Protein AF-A0A2P5Y511-F1 (afdb_monomer)

Foldseek 3Di:
DDDPVVVVVVVVVVVVVVVVVVVVVPPPDDLCPLDDPDPLPCPLVLLLVVQADPVRHGVDPVSVVLNVQLVVQVVVVVVVCVVPVVDDPSVSNVVSCCVRVNDRDRPDDSGPPVRDPPPCPPDDDPPPDDPPVVVVVVVVVVVVVVVVVVVVVVVVVVVVVVVVVVVVVD

Sequence (170 aa):
MPDSNKNQALDNIKDCERVGTSSRQKQKFTHTAGSRSFASVAEAELFEITHRKIDESPMASEAGEIMEKLKEKKAEYEAIASTDSSINIENIDNRIITEVLGPERYGRVQFQGSGVTPTQYFGSGSQQYMPFWSQAQAKVQRLRDQIAQMQLNTVEQFAEVQRKYEELQQ

Mean predicted aligned error: 19.06 Å

Structure (mmCIF, N/CA/C/O backbone):
data_AF-A0A2P5Y511-F1
#
_entry.id   AF-A0A2P5Y511-F1
#
loop_
_atom_site.group_PDB
_atom_site.id
_atom_site.type_symbol
_atom_site.label_atom_id
_atom_site.label_alt_id
_atom_site.label_comp_id
_atom_site.label_asym_id
_atom_site.label_entity_id
_atom_site.label_seq_id
_atom_site.pdbx_PDB_ins_code
_atom_site.Cartn_x
_atom_site.Cartn_y
_atom_site.Cartn_z
_atom_site.occupancy
_atom_site.B_iso_or_equiv
_atom_site.auth_seq_id
_atom_site.auth_comp_id
_atom_site.auth_asym_id
_atom_site.auth_atom_id
_atom_site.pdbx_PDB_model_num
ATOM 1 N N . MET A 1 1 ? 47.859 37.029 -29.423 1.00 49.16 1 MET A N 1
ATOM 2 C CA . MET A 1 1 ? 48.030 36.124 -28.268 1.00 49.16 1 MET A CA 1
ATOM 3 C C . MET A 1 1 ? 46.753 35.304 -28.141 1.00 49.16 1 MET A C 1
ATOM 5 O O . MET A 1 1 ? 45.721 35.928 -27.937 1.00 49.16 1 MET A O 1
ATOM 9 N N . PRO A 1 2 ? 46.753 33.981 -28.381 1.00 52.56 2 PRO A N 1
ATOM 10 C CA . PRO A 1 2 ? 45.547 33.168 -28.228 1.00 52.56 2 PRO A CA 1
ATOM 11 C C . PRO A 1 2 ? 45.248 32.910 -26.741 1.00 52.56 2 PRO A C 1
ATOM 13 O O . PRO A 1 2 ? 46.158 32.659 -25.953 1.00 52.56 2 PRO A O 1
ATOM 16 N N . ASP A 1 3 ? 43.971 33.007 -26.366 1.00 53.03 3 ASP A N 1
ATOM 17 C CA . ASP A 1 3 ? 43.468 32.915 -24.989 1.00 53.03 3 ASP A CA 1
ATOM 18 C C . ASP A 1 3 ? 43.745 31.539 -24.354 1.00 53.03 3 ASP A C 1
ATOM 20 O O . ASP A 1 3 ? 42.976 30.592 -24.528 1.00 53.03 3 ASP A O 1
ATOM 24 N N . SER A 1 4 ? 44.813 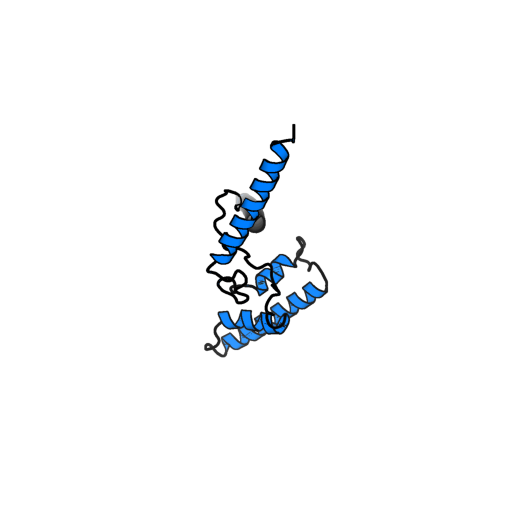31.440 -23.560 1.00 60.19 4 SER A N 1
ATOM 25 C CA . SER A 1 4 ? 45.213 30.224 -22.825 1.00 60.19 4 SER A CA 1
ATOM 26 C C . SER A 1 4 ? 44.091 29.624 -21.943 1.00 60.19 4 SER A C 1
ATOM 28 O O . SER A 1 4 ? 44.016 28.4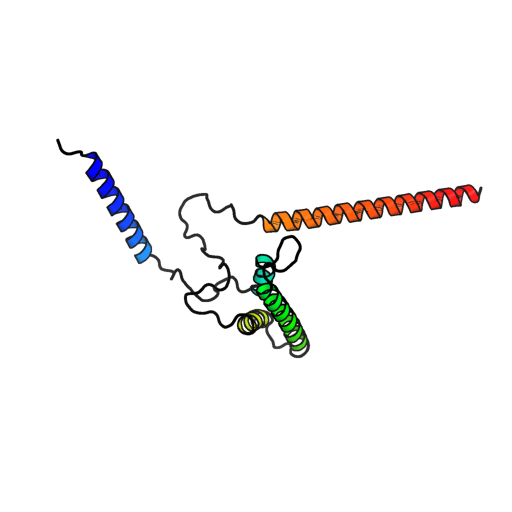13 -21.751 1.00 60.19 4 SER A O 1
ATOM 30 N N . ASN A 1 5 ? 43.145 30.452 -21.480 1.00 57.59 5 ASN A N 1
ATOM 31 C CA . ASN A 1 5 ? 42.017 30.047 -20.628 1.00 57.59 5 ASN A CA 1
ATOM 32 C C . ASN A 1 5 ? 41.013 29.107 -21.340 1.00 57.59 5 ASN A C 1
ATOM 34 O O . ASN A 1 5 ? 40.470 28.183 -20.736 1.00 57.59 5 ASN A O 1
ATOM 38 N N . LYS A 1 6 ? 40.802 29.277 -22.655 1.00 56.34 6 LYS A N 1
ATOM 39 C CA . LYS A 1 6 ? 39.849 28.443 -23.416 1.00 56.34 6 LYS A CA 1
ATOM 40 C C . LYS A 1 6 ? 40.317 26.991 -23.539 1.00 56.34 6 LYS A C 1
ATOM 42 O O . LYS A 1 6 ? 39.494 26.081 -23.521 1.00 56.34 6 LYS A O 1
ATOM 47 N N . ASN A 1 7 ? 41.628 26.772 -23.610 1.00 55.44 7 ASN A N 1
ATOM 48 C CA . ASN A 1 7 ? 42.203 25.433 -23.730 1.00 55.44 7 ASN A CA 1
ATOM 49 C C . ASN A 1 7 ? 42.142 24.674 -22.395 1.00 55.44 7 ASN A C 1
ATOM 51 O O . ASN A 1 7 ? 41.807 23.496 -22.385 1.00 55.44 7 ASN A O 1
ATOM 55 N N . GLN A 1 8 ? 42.330 25.367 -21.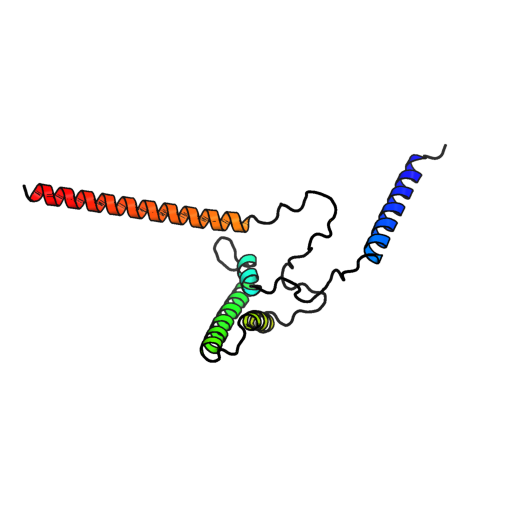267 1.00 56.56 8 GLN A N 1
ATOM 56 C CA . GLN A 1 8 ? 42.233 24.766 -19.933 1.00 56.56 8 GLN A CA 1
ATOM 57 C C . GLN A 1 8 ? 40.808 24.285 -19.607 1.00 56.56 8 GLN A C 1
ATOM 59 O O . GLN A 1 8 ? 40.626 23.199 -19.060 1.00 56.56 8 GLN A O 1
ATOM 64 N N . ALA A 1 9 ? 39.780 25.055 -19.982 1.00 54.94 9 ALA A N 1
ATOM 65 C CA . ALA A 1 9 ? 38.385 24.644 -19.812 1.00 54.94 9 ALA A CA 1
ATOM 66 C C . ALA A 1 9 ? 38.027 23.415 -20.670 1.00 54.94 9 ALA A C 1
ATOM 68 O O . ALA A 1 9 ? 37.356 22.502 -20.190 1.00 54.94 9 ALA A O 1
ATOM 69 N N . LEU A 1 10 ? 38.505 23.366 -21.918 1.00 56.72 10 LEU A N 1
ATOM 70 C CA . LEU A 1 10 ? 38.285 22.230 -22.817 1.00 56.72 10 LEU A CA 1
ATOM 71 C C . LEU A 1 10 ? 39.006 20.961 -22.346 1.00 56.72 10 LEU A C 1
ATOM 73 O O . LEU A 1 10 ? 38.452 19.870 -22.471 1.00 56.72 10 LEU A O 1
ATOM 77 N N . ASP A 1 11 ? 40.204 21.090 -21.781 1.00 56.62 11 ASP A N 1
ATOM 78 C CA . ASP A 1 11 ? 40.959 19.949 -21.260 1.00 56.62 11 ASP A CA 1
ATOM 79 C C . ASP A 1 11 ? 40.334 19.386 -19.970 1.00 56.62 11 ASP A C 1
ATOM 81 O O . ASP A 1 11 ? 40.221 18.168 -19.827 1.00 56.62 11 ASP A O 1
ATOM 85 N N . ASN A 1 12 ? 39.783 20.242 -19.100 1.00 58.53 12 ASN A N 1
ATOM 86 C CA . ASN A 1 12 ? 39.025 19.812 -17.915 1.00 58.53 12 ASN A CA 1
ATOM 87 C C . ASN A 1 12 ? 37.725 19.059 -18.272 1.00 58.53 12 ASN A C 1
ATOM 89 O O . ASN A 1 12 ? 37.349 18.104 -17.590 1.00 58.53 12 ASN A O 1
ATOM 93 N N . ILE A 1 13 ? 37.031 19.468 -19.344 1.00 59.53 13 ILE A N 1
ATOM 94 C CA . ILE A 1 13 ? 35.809 18.795 -19.826 1.00 59.53 13 ILE A CA 1
ATOM 95 C C . ILE A 1 13 ? 36.141 17.392 -20.348 1.00 59.53 13 ILE A C 1
ATOM 97 O O . ILE A 1 13 ? 35.474 16.423 -19.976 1.00 59.53 13 ILE A O 1
ATOM 101 N N . LYS A 1 14 ? 37.204 17.272 -21.154 1.00 60.09 14 LYS A N 1
ATOM 102 C CA . LYS A 1 14 ? 37.683 15.982 -21.677 1.00 60.09 14 LYS A CA 1
ATOM 103 C C . LYS A 1 14 ? 38.104 15.033 -20.555 1.00 60.09 14 LYS A C 1
ATOM 105 O O . LYS A 1 14 ? 37.834 13.834 -20.629 1.00 60.09 14 LYS A O 1
ATOM 110 N N . ASP A 1 15 ? 38.722 15.559 -19.499 1.00 67.31 15 ASP A N 1
ATOM 111 C CA . ASP A 1 15 ? 39.104 14.763 -18.332 1.00 67.31 15 ASP A CA 1
ATOM 112 C C . ASP A 1 15 ? 37.897 14.240 -17.555 1.00 67.31 15 ASP A C 1
ATOM 114 O O . ASP A 1 15 ? 37.884 13.074 -17.157 1.00 67.31 15 ASP A O 1
ATOM 118 N N . CYS A 1 16 ? 36.846 15.045 -17.407 1.00 62.47 16 CYS A N 1
ATOM 119 C CA . CYS A 1 16 ? 35.627 14.629 -16.718 1.00 62.47 16 CYS A CA 1
ATOM 120 C C . CYS A 1 16 ? 34.877 13.524 -17.489 1.00 62.47 16 CYS A C 1
ATOM 122 O O . CYS A 1 16 ? 34.438 12.530 -16.906 1.00 62.47 16 CYS A O 1
ATOM 124 N N . GLU A 1 17 ? 34.804 13.635 -18.817 1.00 67.44 17 GLU A N 1
ATOM 125 C CA . GLU A 1 17 ? 34.209 12.616 -19.691 1.00 67.44 17 GLU A CA 1
ATOM 126 C C . GLU A 1 17 ? 34.997 11.294 -19.654 1.00 67.44 17 GLU A C 1
ATOM 128 O O . GLU A 1 17 ? 34.421 10.203 -19.533 1.00 67.44 17 GLU A O 1
ATOM 133 N N . ARG A 1 18 ? 36.332 11.384 -19.654 1.00 72.56 18 ARG A N 1
ATOM 134 C CA . ARG A 1 18 ? 37.241 10.239 -19.499 1.00 72.56 18 ARG A CA 1
ATOM 135 C C . ARG A 1 18 ? 37.102 9.564 -18.132 1.00 72.56 18 ARG A C 1
ATOM 137 O O . ARG A 1 18 ? 37.083 8.336 -18.041 1.00 72.56 18 ARG A O 1
ATOM 144 N N . VAL A 1 19 ? 36.979 10.342 -17.058 1.00 69.56 19 VAL A N 1
ATOM 145 C CA . VAL A 1 19 ? 36.761 9.817 -15.700 1.00 69.56 19 VAL A CA 1
ATOM 146 C C . VAL A 1 19 ? 35.389 9.146 -15.589 1.00 69.56 19 VAL A C 1
ATOM 148 O O . VAL A 1 19 ? 35.286 8.062 -15.007 1.00 69.56 19 VAL A O 1
ATOM 151 N N . GLY A 1 20 ? 34.350 9.727 -16.196 1.00 72.56 20 GLY A N 1
ATOM 152 C CA . GLY A 1 20 ? 33.000 9.163 -16.216 1.00 72.56 20 GLY A CA 1
ATOM 153 C C . GLY A 1 20 ? 32.908 7.842 -16.987 1.00 72.56 20 GLY A C 1
ATOM 154 O O . GLY A 1 20 ? 32.270 6.894 -16.527 1.00 72.56 20 GLY A O 1
ATOM 155 N N . THR A 1 21 ? 33.576 7.743 -18.137 1.00 72.88 21 THR A N 1
ATOM 156 C CA . THR A 1 21 ? 33.630 6.515 -18.953 1.00 72.88 21 THR A CA 1
ATOM 157 C C . THR A 1 21 ? 34.455 5.412 -18.289 1.00 72.88 21 THR A C 1
ATOM 159 O O . THR A 1 21 ? 33.974 4.286 -18.180 1.00 72.88 21 TH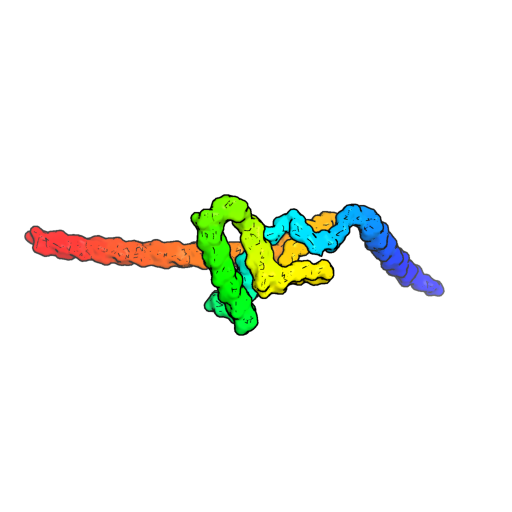R A O 1
ATOM 162 N N . SER A 1 22 ? 35.636 5.738 -17.752 1.00 71.75 22 SER A N 1
ATOM 163 C CA . SER A 1 22 ? 36.468 4.824 -16.948 1.00 71.75 22 SER A CA 1
ATOM 164 C C . SER A 1 22 ? 35.724 4.289 -15.719 1.00 71.75 22 SER A C 1
ATOM 166 O O . SER A 1 22 ? 35.759 3.089 -15.444 1.00 71.75 22 SER A O 1
ATOM 168 N N . SER A 1 23 ? 34.997 5.154 -15.003 1.00 67.75 23 SER A N 1
ATOM 169 C CA . SER A 1 23 ? 34.202 4.747 -13.838 1.00 67.75 23 SER A CA 1
ATOM 170 C C . SER A 1 23 ? 33.044 3.827 -14.226 1.00 67.75 23 SER A C 1
ATOM 172 O O . SER A 1 23 ? 32.831 2.821 -13.554 1.00 67.75 23 SER A O 1
ATOM 174 N N . ARG A 1 24 ? 32.346 4.105 -15.340 1.00 66.12 24 ARG A N 1
ATOM 175 C CA . ARG A 1 24 ? 31.307 3.212 -15.886 1.00 66.12 24 ARG A CA 1
ATOM 176 C C . ARG A 1 24 ? 31.871 1.864 -16.338 1.00 66.12 24 ARG A C 1
ATOM 178 O O . ARG A 1 24 ? 31.278 0.840 -16.035 1.00 66.12 24 ARG A O 1
ATOM 185 N N . GLN A 1 25 ? 33.024 1.840 -17.008 1.00 68.06 25 GLN A N 1
ATOM 186 C CA . GLN A 1 25 ? 33.686 0.592 -17.421 1.00 68.06 25 GLN A CA 1
ATOM 187 C C . GLN A 1 25 ? 34.146 -0.261 -16.235 1.00 68.06 25 GLN A C 1
ATOM 189 O O . GLN A 1 25 ? 34.123 -1.486 -16.310 1.00 68.06 25 GLN A O 1
ATOM 194 N N . LYS A 1 26 ? 34.575 0.373 -15.140 1.00 67.94 26 LYS A N 1
ATOM 195 C CA . LYS A 1 26 ? 35.004 -0.311 -13.909 1.00 67.94 26 LYS A CA 1
ATOM 196 C C . LYS A 1 26 ? 33.842 -0.643 -12.972 1.00 67.94 26 LYS A C 1
ATOM 198 O O . LYS A 1 26 ? 34.064 -1.252 -11.923 1.00 67.94 26 LYS A O 1
ATOM 203 N N . GLN A 1 27 ? 32.618 -0.259 -13.330 1.00 59.69 27 GLN A N 1
ATOM 204 C CA . GLN A 1 27 ? 31.423 -0.576 -12.568 1.00 59.69 27 GLN A CA 1
ATOM 205 C C . GLN A 1 27 ? 31.134 -2.081 -12.683 1.00 59.69 27 GLN A C 1
ATOM 207 O O . GLN A 1 27 ? 30.712 -2.572 -13.723 1.00 59.69 27 GLN A O 1
ATOM 212 N N . LYS A 1 28 ? 31.383 -2.828 -11.600 1.00 59.59 28 LYS A N 1
ATOM 213 C CA . LYS A 1 28 ? 31.198 -4.293 -11.543 1.00 59.59 28 LYS A CA 1
ATOM 214 C C . LYS A 1 28 ? 29.757 -4.732 -11.265 1.00 59.59 28 LYS A C 1
ATOM 216 O O . LYS A 1 28 ? 29.447 -5.910 -11.391 1.00 59.59 28 LYS A O 1
ATOM 221 N N . PHE A 1 29 ? 28.900 -3.794 -10.868 1.00 48.94 29 PHE A N 1
ATOM 222 C CA . PHE A 1 29 ? 27.483 -4.031 -10.619 1.00 48.94 29 PHE A CA 1
ATOM 223 C C . PHE A 1 29 ? 26.659 -3.407 -11.738 1.00 48.94 29 PHE A C 1
ATOM 225 O O . PHE A 1 29 ? 26.723 -2.199 -11.969 1.00 48.94 29 PHE A O 1
ATOM 232 N N . THR A 1 30 ? 25.863 -4.225 -12.417 1.00 44.94 30 THR A N 1
ATOM 233 C CA . THR A 1 30 ? 24.854 -3.770 -13.372 1.00 44.94 30 THR A CA 1
ATOM 234 C C . THR A 1 30 ? 23.892 -2.831 -12.635 1.00 44.94 30 THR A C 1
ATOM 236 O O . THR A 1 30 ? 23.124 -3.279 -11.789 1.00 44.94 30 THR A O 1
ATOM 239 N N . HIS A 1 31 ? 23.913 -1.522 -12.919 1.00 50.16 31 HIS A N 1
ATOM 240 C CA . HIS A 1 31 ? 23.052 -0.517 -12.258 1.00 50.16 31 HIS A CA 1
ATOM 241 C C . HIS A 1 31 ? 21.577 -0.581 -12.686 1.00 50.16 31 HIS A C 1
ATOM 243 O O . HIS A 1 31 ? 20.796 0.344 -12.477 1.00 50.16 31 HIS A O 1
ATOM 249 N N . THR A 1 32 ? 21.175 -1.700 -13.269 1.00 46.09 32 THR A N 1
ATOM 250 C CA . THR A 1 32 ? 19.781 -2.090 -13.410 1.00 46.09 32 THR A CA 1
ATOM 251 C C . THR A 1 32 ? 19.731 -3.593 -13.198 1.00 46.09 32 THR A C 1
ATOM 253 O O . THR A 1 32 ? 19.486 -4.368 -14.116 1.00 46.09 32 THR A O 1
ATOM 256 N N . ALA A 1 33 ? 20.028 -4.027 -11.974 1.00 41.03 33 ALA A N 1
ATOM 257 C CA . ALA A 1 33 ? 19.478 -5.284 -11.496 1.00 41.03 33 ALA A CA 1
ATOM 258 C C . ALA A 1 33 ? 17.961 -5.064 -11.387 1.00 41.03 33 ALA A C 1
ATOM 260 O O . ALA A 1 33 ? 17.454 -4.651 -10.350 1.00 41.03 33 ALA A O 1
ATOM 261 N N . GLY A 1 34 ? 17.257 -5.230 -12.510 1.00 48.25 34 GLY A N 1
ATOM 262 C CA . GLY A 1 34 ? 15.801 -5.119 -12.640 1.00 48.25 34 GLY A CA 1
ATOM 263 C C . GLY A 1 34 ? 15.071 -6.298 -12.006 1.00 48.25 34 GLY A C 1
ATOM 264 O O . GLY A 1 34 ? 14.162 -6.860 -12.600 1.00 48.25 34 GLY A O 1
ATOM 265 N N . SER A 1 35 ? 15.538 -6.722 -10.841 1.00 50.34 35 SER A N 1
ATOM 266 C CA . SER A 1 35 ? 14.960 -7.813 -10.081 1.00 50.34 35 SER A CA 1
ATOM 267 C C . SER A 1 35 ? 15.414 -7.656 -8.637 1.00 50.34 35 SER A C 1
ATOM 269 O O . SER A 1 35 ? 16.554 -7.974 -8.293 1.00 50.34 35 SER A O 1
ATOM 271 N N . ARG A 1 36 ? 14.505 -7.081 -7.841 1.00 52.16 36 ARG A N 1
ATOM 272 C CA . ARG A 1 36 ? 14.311 -7.272 -6.395 1.00 52.16 36 ARG A CA 1
ATOM 273 C C . ARG A 1 36 ? 15.536 -7.788 -5.629 1.00 52.16 36 ARG A C 1
ATOM 275 O O . ARG A 1 36 ? 15.536 -8.933 -5.195 1.00 52.16 36 ARG A O 1
ATOM 282 N N . SER A 1 37 ? 16.577 -6.977 -5.431 1.00 47.59 37 SER A N 1
ATOM 283 C CA . SER A 1 37 ? 17.675 -7.426 -4.564 1.00 47.59 37 SER A CA 1
ATOM 284 C C . SER A 1 37 ? 17.415 -7.187 -3.076 1.00 47.59 37 SER A C 1
ATOM 286 O O . SER A 1 37 ? 17.884 -8.005 -2.302 1.00 47.59 37 SER A O 1
ATOM 288 N N . PHE A 1 38 ? 16.640 -6.177 -2.636 1.00 41.88 38 PHE A N 1
ATOM 289 C CA . PHE A 1 38 ? 16.466 -5.922 -1.185 1.00 41.88 38 PHE A CA 1
ATOM 290 C C . PHE A 1 38 ? 15.167 -5.199 -0.741 1.00 41.88 38 PHE A C 1
ATOM 292 O O . PHE A 1 38 ? 15.123 -4.693 0.376 1.00 41.88 38 PHE A O 1
ATOM 299 N N . ALA A 1 39 ? 14.108 -5.111 -1.559 1.00 45.62 39 ALA A N 1
ATOM 300 C CA . ALA A 1 39 ? 12.949 -4.247 -1.249 1.00 45.62 39 ALA A CA 1
ATOM 301 C C . ALA A 1 39 ? 11.560 -4.874 -1.499 1.00 45.62 39 ALA A C 1
ATOM 303 O O . ALA A 1 39 ? 10.615 -4.155 -1.796 1.00 45.62 39 ALA A O 1
ATOM 304 N N . SER A 1 40 ? 11.417 -6.201 -1.412 1.00 51.69 40 SER A N 1
ATOM 305 C CA . SER A 1 40 ? 10.123 -6.877 -1.642 1.00 51.69 40 SER A CA 1
ATOM 306 C C . SER A 1 40 ? 9.202 -6.914 -0.420 1.00 51.69 40 SER A C 1
ATOM 308 O O . SER A 1 40 ? 8.094 -7.431 -0.509 1.00 51.69 40 SER A O 1
ATOM 310 N N . VAL A 1 41 ? 9.648 -6.413 0.733 1.00 51.38 41 VAL A N 1
ATOM 311 C CA . VAL A 1 41 ? 8.824 -6.400 1.942 1.00 51.38 41 VAL A CA 1
ATOM 312 C C . VAL A 1 41 ? 7.939 -5.158 1.866 1.00 51.38 41 VAL A C 1
ATOM 314 O O . VAL A 1 41 ? 8.433 -4.047 2.041 1.00 51.38 41 VAL A O 1
ATOM 317 N N . ALA A 1 42 ? 6.652 -5.360 1.575 1.00 61.91 42 ALA A N 1
ATOM 318 C CA . ALA A 1 42 ? 5.593 -4.346 1.606 1.00 61.91 42 ALA A CA 1
ATOM 319 C C . ALA A 1 42 ? 5.459 -3.401 0.388 1.00 61.91 42 ALA A C 1
ATOM 321 O O . ALA A 1 42 ? 5.082 -2.236 0.519 1.00 61.91 42 ALA A O 1
ATOM 322 N N . GLU A 1 43 ? 5.679 -3.908 -0.827 1.00 67.38 43 GLU A N 1
ATOM 323 C CA . GLU A 1 43 ? 5.457 -3.159 -2.079 1.00 67.38 43 GLU A CA 1
ATOM 324 C C . GLU A 1 43 ? 3.986 -2.688 -2.235 1.00 67.38 43 GLU A C 1
ATOM 326 O O . GLU A 1 43 ? 3.724 -1.554 -2.642 1.00 67.38 43 GLU A O 1
ATOM 331 N N . ALA A 1 44 ? 3.020 -3.498 -1.783 1.00 73.94 44 ALA A N 1
ATOM 332 C CA . ALA A 1 44 ? 1.603 -3.119 -1.715 1.00 73.94 44 ALA A CA 1
ATOM 333 C C . ALA A 1 44 ? 1.327 -1.984 -0.716 1.00 73.94 44 ALA A C 1
ATOM 335 O O . ALA A 1 44 ? 0.563 -1.066 -1.011 1.00 73.94 44 ALA A O 1
ATOM 336 N N . GLU A 1 45 ? 1.975 -2.000 0.449 1.00 77.56 45 GLU A N 1
ATOM 337 C CA . GLU A 1 45 ? 1.799 -0.947 1.457 1.00 77.56 45 GLU A CA 1
ATOM 338 C C . GLU A 1 45 ? 2.422 0.369 0.986 1.00 77.56 45 GLU A C 1
ATOM 340 O O . GLU A 1 45 ? 1.856 1.444 1.192 1.00 77.56 45 GLU A O 1
ATOM 345 N N . LEU A 1 46 ? 3.552 0.295 0.277 1.00 79.19 46 LEU A N 1
ATOM 346 C CA . LEU A 1 46 ? 4.167 1.459 -0.347 1.00 79.19 46 LEU A CA 1
ATOM 347 C C . LEU A 1 46 ? 3.253 2.073 -1.415 1.00 79.19 46 LEU A C 1
ATOM 349 O O . LEU A 1 46 ? 3.156 3.302 -1.482 1.00 79.19 46 LEU A O 1
ATOM 353 N N . PHE A 1 47 ? 2.555 1.252 -2.212 1.00 82.38 47 PHE A N 1
ATOM 354 C CA . PHE A 1 47 ? 1.534 1.736 -3.147 1.00 82.38 47 PHE A CA 1
ATOM 355 C C . PHE A 1 47 ? 0.474 2.561 -2.411 1.00 82.38 47 PHE A C 1
ATOM 357 O O . PHE A 1 47 ? 0.215 3.708 -2.776 1.00 82.38 47 PHE A O 1
ATOM 364 N N . GLU A 1 48 ? -0.084 2.003 -1.333 1.00 82.88 48 GLU A N 1
ATOM 365 C CA . GLU A 1 48 ? -1.123 2.664 -0.548 1.00 82.88 48 GLU A CA 1
ATOM 366 C C . GLU A 1 48 ? -0.653 3.970 0.093 1.00 82.88 48 GLU A C 1
ATOM 368 O O . GLU A 1 48 ? -1.425 4.921 0.154 1.00 82.88 48 GLU A O 1
ATOM 373 N N . ILE A 1 49 ? 0.587 4.035 0.580 1.00 83.50 49 ILE A N 1
ATOM 374 C CA . ILE A 1 49 ? 1.131 5.241 1.217 1.00 83.50 49 ILE A CA 1
ATOM 375 C C . ILE A 1 49 ? 1.384 6.341 0.182 1.00 83.50 49 ILE A C 1
ATOM 377 O O . ILE A 1 49 ? 1.080 7.507 0.426 1.00 83.50 49 ILE A O 1
ATOM 381 N N . THR A 1 50 ? 1.950 5.979 -0.970 1.00 80.75 50 THR A N 1
ATOM 382 C CA . THR A 1 50 ? 2.363 6.944 -2.002 1.00 80.75 50 THR A CA 1
ATOM 383 C C . THR A 1 50 ? 1.198 7.487 -2.821 1.00 80.75 50 THR A C 1
ATOM 385 O O . THR A 1 50 ? 1.275 8.617 -3.295 1.00 80.75 50 THR A O 1
ATOM 388 N N . HIS A 1 51 ? 0.114 6.722 -2.959 1.00 81.25 51 HIS A N 1
ATOM 389 C CA . HIS A 1 51 ? -1.053 7.097 -3.763 1.00 81.25 51 HIS A CA 1
ATOM 390 C C . HIS A 1 51 ? -2.242 7.570 -2.917 1.00 81.25 51 HIS A C 1
ATOM 392 O O . HIS A 1 51 ? -3.357 7.712 -3.430 1.00 81.25 51 HIS A O 1
ATOM 398 N N . ARG A 1 52 ? -2.018 7.850 -1.628 1.00 85.44 52 ARG A N 1
ATOM 399 C CA . ARG A 1 52 ? -3.024 8.374 -0.702 1.00 85.44 52 ARG A CA 1
ATOM 400 C C . ARG A 1 52 ? -2.709 9.823 -0.338 1.00 85.44 52 ARG A C 1
ATOM 402 O O . ARG A 1 52 ? -1.573 10.192 -0.049 1.00 85.44 52 ARG A O 1
ATOM 409 N N . LYS A 1 53 ? -3.736 10.667 -0.363 1.00 87.38 53 LYS A N 1
ATOM 410 C CA . LYS A 1 53 ? -3.651 12.063 0.070 1.00 87.38 53 LYS A CA 1
ATOM 411 C C . LYS A 1 53 ? -3.585 12.152 1.596 1.00 87.38 53 LYS A C 1
ATOM 413 O O . LYS A 1 53 ? -3.835 11.195 2.325 1.00 87.38 53 LYS A O 1
ATOM 418 N N . ILE A 1 54 ? -3.298 13.354 2.089 1.00 84.62 54 ILE A N 1
ATOM 419 C CA . ILE A 1 54 ? -3.259 13.650 3.530 1.00 84.62 54 ILE A CA 1
ATOM 420 C C . ILE A 1 54 ? -4.622 13.410 4.203 1.00 84.62 54 ILE A C 1
ATOM 422 O O . ILE A 1 54 ? -4.656 13.045 5.377 1.00 84.62 54 ILE A O 1
ATOM 426 N N . ASP A 1 55 ? -5.717 13.601 3.465 1.00 85.12 55 ASP A N 1
ATOM 427 C CA . ASP A 1 55 ? -7.101 13.352 3.894 1.00 85.12 55 ASP A CA 1
ATOM 428 C C . ASP A 1 55 ? -7.516 11.870 3.796 1.00 85.12 55 ASP A C 1
ATOM 430 O O . ASP A 1 55 ? -8.688 11.547 3.953 1.00 85.12 55 ASP A O 1
ATOM 434 N N . GLU A 1 56 ? -6.558 10.981 3.527 1.00 84.00 56 GLU A N 1
ATOM 435 C CA . GLU A 1 56 ? -6.727 9.537 3.357 1.00 84.00 56 GLU A CA 1
ATOM 436 C C . GLU A 1 56 ? -7.518 9.094 2.117 1.00 84.00 56 GLU A C 1
ATOM 438 O O . GLU A 1 56 ? -7.643 7.892 1.872 1.00 84.00 56 GLU A O 1
ATOM 443 N N . SER A 1 57 ? -7.965 10.032 1.277 1.00 87.88 57 SER A N 1
ATOM 444 C CA . SER A 1 57 ? -8.569 9.711 -0.016 1.00 87.88 57 SER A CA 1
ATOM 445 C C . SER A 1 57 ? -7.507 9.276 -1.037 1.00 87.88 57 SER A C 1
ATOM 447 O O . SER A 1 57 ? -6.345 9.701 -0.955 1.00 87.88 57 SER A O 1
ATOM 449 N N . PRO A 1 58 ? -7.860 8.435 -2.025 1.00 88.50 58 PRO A N 1
ATOM 450 C CA . PRO A 1 58 ? -6.936 8.108 -3.100 1.00 88.50 58 PRO A CA 1
ATOM 451 C C . PRO A 1 58 ? -6.623 9.363 -3.926 1.00 88.50 58 PRO A C 1
ATOM 453 O O . PRO A 1 58 ? -7.475 10.229 -4.156 1.00 88.50 58 PRO A O 1
ATOM 456 N N . MET A 1 59 ? -5.378 9.480 -4.385 1.00 85.75 59 MET A N 1
ATOM 457 C CA . MET A 1 59 ? -4.937 10.616 -5.200 1.00 85.75 59 MET A CA 1
ATOM 458 C C . MET A 1 59 ? -5.698 10.715 -6.529 1.00 85.75 59 MET A C 1
ATOM 460 O O . MET A 1 59 ? -5.969 11.825 -6.988 1.00 85.75 59 MET A O 1
ATOM 464 N N . ALA A 1 60 ? -6.084 9.569 -7.095 1.00 87.94 60 ALA A N 1
ATOM 465 C CA . ALA A 1 60 ? -6.882 9.427 -8.309 1.00 87.94 60 ALA A CA 1
ATOM 466 C C . ALA A 1 60 ? -7.881 8.267 -8.158 1.00 87.94 60 ALA A C 1
ATOM 468 O O . ALA A 1 60 ? -7.652 7.354 -7.368 1.00 87.94 60 ALA A O 1
ATOM 469 N N . SER A 1 61 ? -8.966 8.267 -8.936 1.00 87.25 61 SER A N 1
ATOM 470 C CA . SER A 1 61 ? -9.965 7.185 -8.904 1.00 87.25 61 SER A CA 1
ATOM 471 C C . SER A 1 61 ? -9.370 5.822 -9.273 1.00 87.25 61 SER A C 1
ATOM 473 O O . SER A 1 61 ? -9.679 4.835 -8.618 1.00 87.25 61 SER A O 1
ATOM 475 N N . GLU A 1 62 ? -8.465 5.781 -10.256 1.00 88.38 62 GLU A N 1
ATOM 476 C CA . GLU A 1 62 ? -7.735 4.567 -10.657 1.00 88.38 62 GLU A CA 1
ATOM 477 C C . GLU A 1 62 ? -6.884 4.010 -9.508 1.00 88.38 62 GLU A C 1
ATOM 479 O O . GLU A 1 62 ? -6.914 2.815 -9.228 1.00 88.38 62 GLU A O 1
ATOM 484 N N . ALA A 1 63 ? -6.182 4.883 -8.777 1.00 85.94 63 ALA A N 1
ATOM 485 C CA . ALA A 1 63 ? -5.428 4.469 -7.598 1.00 85.94 63 ALA A CA 1
ATOM 486 C C . ALA A 1 63 ? -6.351 3.897 -6.511 1.00 85.94 63 ALA A C 1
ATOM 488 O O . ALA A 1 63 ? -5.994 2.914 -5.872 1.00 85.94 63 ALA A O 1
ATOM 489 N N . GLY A 1 64 ? -7.548 4.469 -6.338 1.00 88.62 64 GLY A N 1
ATOM 490 C CA . GLY A 1 64 ? -8.566 3.936 -5.430 1.00 88.62 64 GLY A CA 1
ATOM 491 C C . GLY A 1 64 ? -8.999 2.516 -5.796 1.00 88.62 64 GLY A C 1
ATOM 492 O O . GLY A 1 64 ? -9.005 1.644 -4.932 1.00 88.62 64 GLY A O 1
ATOM 493 N N . GLU A 1 65 ? -9.273 2.262 -7.078 1.00 91.94 65 GLU A N 1
ATOM 494 C CA . GLU A 1 65 ? -9.639 0.930 -7.579 1.00 91.94 65 GLU A CA 1
ATOM 495 C C . GLU A 1 65 ? -8.510 -0.091 -7.361 1.00 91.94 65 GLU A C 1
ATOM 497 O O . GLU A 1 65 ? -8.749 -1.223 -6.940 1.00 91.94 65 GLU A O 1
ATOM 502 N N . ILE A 1 66 ? -7.259 0.313 -7.600 1.00 88.94 66 ILE A N 1
ATOM 503 C CA . ILE A 1 66 ? -6.088 -0.540 -7.366 1.00 88.94 66 ILE A CA 1
ATOM 504 C C . ILE A 1 66 ? -5.925 -0.853 -5.871 1.00 88.94 66 ILE A C 1
ATOM 506 O O . ILE A 1 66 ? -5.685 -2.005 -5.513 1.00 88.94 66 ILE A O 1
ATOM 510 N N . MET A 1 67 ? -6.083 0.137 -4.987 1.00 88.25 67 MET A N 1
ATOM 511 C CA . MET A 1 67 ? -5.996 -0.063 -3.534 1.00 88.25 67 MET A CA 1
ATOM 512 C C . MET A 1 67 ? -7.076 -1.025 -3.020 1.00 88.25 67 MET A C 1
ATOM 514 O O . MET A 1 67 ? -6.787 -1.851 -2.156 1.00 88.25 67 MET A O 1
ATOM 518 N N . GLU A 1 68 ? -8.304 -0.951 -3.542 1.00 92.38 68 GLU A N 1
ATOM 519 C CA . GLU A 1 68 ? -9.359 -1.913 -3.196 1.00 92.38 68 GLU A CA 1
ATOM 520 C C . GLU A 1 68 ? -9.009 -3.331 -3.655 1.00 92.38 68 GLU A C 1
ATOM 522 O O . GLU A 1 68 ? -9.074 -4.259 -2.849 1.00 92.38 68 GLU A O 1
ATOM 527 N N . LYS A 1 69 ? -8.534 -3.494 -4.897 1.00 92.75 69 LYS A N 1
ATOM 528 C CA . LYS A 1 69 ? -8.102 -4.800 -5.426 1.00 92.75 69 LYS A CA 1
ATOM 529 C C . LYS A 1 69 ? -6.959 -5.413 -4.619 1.00 92.75 69 LYS A C 1
ATOM 531 O O . LYS A 1 69 ? -6.965 -6.616 -4.366 1.00 92.75 69 LYS A O 1
ATOM 536 N N . LEU A 1 70 ? -5.987 -4.603 -4.192 1.00 89.06 70 LEU A N 1
ATOM 537 C CA . LEU A 1 70 ? -4.889 -5.063 -3.334 1.00 89.06 70 LEU A CA 1
ATOM 538 C C . LEU A 1 70 ? -5.410 -5.576 -1.982 1.00 89.06 70 LEU A C 1
ATOM 540 O O . LEU A 1 70 ? -4.980 -6.637 -1.529 1.00 89.06 70 LEU A O 1
ATOM 544 N N . LYS A 1 71 ? -6.360 -4.868 -1.358 1.00 89.00 71 LYS A N 1
ATOM 545 C CA . LYS A 1 71 ? -6.964 -5.274 -0.076 1.00 89.00 71 LYS A CA 1
ATOM 546 C C . LYS A 1 71 ? -7.807 -6.538 -0.197 1.00 89.00 71 LYS A C 1
ATOM 548 O O . LYS A 1 71 ? -7.691 -7.419 0.652 1.00 89.00 71 LYS A O 1
ATOM 553 N N . GLU A 1 72 ? -8.619 -6.639 -1.245 1.00 92.19 72 GLU A N 1
ATOM 554 C CA . GLU A 1 72 ? -9.428 -7.827 -1.530 1.00 92.19 72 GLU A CA 1
ATOM 555 C C . GLU A 1 72 ? -8.53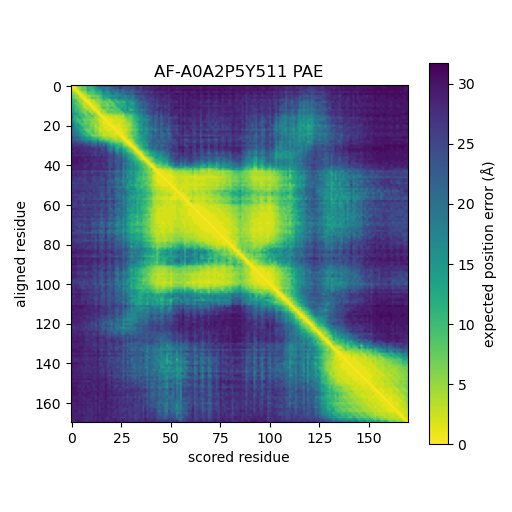7 -9.063 -1.705 1.00 92.19 72 GLU A C 1
ATOM 557 O O . GLU A 1 72 ? -8.735 -10.078 -1.037 1.00 92.19 72 GLU A O 1
ATOM 562 N N . LYS A 1 73 ? -7.485 -8.947 -2.524 1.00 90.31 73 LYS A N 1
ATOM 563 C CA . LYS A 1 73 ? -6.528 -10.034 -2.753 1.00 90.31 73 LYS A CA 1
ATOM 564 C C . LYS A 1 73 ? -5.752 -10.408 -1.495 1.00 90.31 73 LYS A C 1
ATOM 566 O O . LYS A 1 73 ? -5.542 -11.591 -1.244 1.00 90.31 73 LYS A O 1
ATOM 571 N N . LYS A 1 74 ? -5.361 -9.431 -0.673 1.00 86.88 74 LYS A N 1
ATOM 572 C CA . LYS A 1 74 ? -4.708 -9.697 0.616 1.00 86.88 74 LYS A CA 1
ATOM 573 C C . LYS A 1 74 ? -5.601 -10.532 1.534 1.00 86.88 74 LYS A C 1
ATOM 575 O O . LYS A 1 74 ? -5.134 -11.536 2.060 1.00 86.88 74 LYS A O 1
ATOM 580 N N . ALA A 1 75 ? -6.880 -10.175 1.656 1.00 88.19 75 ALA A N 1
ATOM 581 C CA . ALA A 1 75 ? -7.838 -10.936 2.457 1.00 88.19 75 ALA A CA 1
ATOM 582 C C . ALA A 1 75 ? -8.074 -12.355 1.905 1.00 88.19 75 ALA A C 1
ATOM 584 O O . ALA A 1 75 ? -8.148 -13.312 2.677 1.00 88.19 75 ALA A O 1
ATOM 585 N N . GLU A 1 76 ? -8.147 -12.507 0.578 1.00 88.44 76 GLU A N 1
ATOM 586 C CA . GLU A 1 76 ? -8.257 -13.814 -0.083 1.00 88.44 76 GLU A CA 1
ATOM 587 C C . GLU A 1 76 ? -7.069 -14.715 0.278 1.00 88.44 76 GLU A C 1
ATOM 589 O O . GLU A 1 76 ? -7.256 -15.828 0.770 1.00 88.44 76 GLU A O 1
ATOM 594 N N . TYR A 1 77 ? -5.838 -14.232 0.099 1.00 83.25 77 TYR A N 1
ATOM 595 C CA . TYR A 1 77 ? -4.647 -15.032 0.377 1.00 83.25 77 TYR A CA 1
ATOM 596 C C . TYR A 1 77 ? -4.391 -15.266 1.868 1.00 83.25 77 TYR A C 1
ATOM 598 O O . TYR A 1 77 ? -3.862 -16.319 2.215 1.00 83.25 77 TYR A O 1
ATOM 606 N N . GLU A 1 78 ? -4.783 -14.351 2.754 1.00 83.56 78 GLU A N 1
ATOM 607 C CA . GLU A 1 78 ? -4.706 -14.553 4.205 1.00 83.56 78 GLU A CA 1
ATOM 608 C C . GLU A 1 78 ? -5.639 -15.690 4.660 1.00 83.56 78 GLU A C 1
ATOM 610 O O . GLU A 1 78 ? -5.240 -16.548 5.452 1.00 83.56 78 GLU A O 1
ATOM 615 N N . ALA A 1 79 ? -6.839 -15.787 4.076 1.00 85.12 79 ALA A N 1
ATOM 616 C CA . ALA A 1 79 ? -7.752 -16.906 4.309 1.00 85.12 79 ALA A CA 1
ATOM 617 C C . ALA A 1 79 ? -7.192 -18.245 3.787 1.00 85.12 79 ALA A C 1
ATOM 619 O O . ALA A 1 79 ? -7.332 -19.284 4.442 1.00 85.12 79 ALA A O 1
ATOM 620 N N . ILE A 1 80 ? -6.517 -18.231 2.631 1.00 82.31 80 ILE A N 1
ATOM 621 C CA . ILE A 1 80 ? -5.867 -19.428 2.079 1.00 82.31 80 ILE A CA 1
ATOM 622 C C . ILE A 1 80 ? -4.668 -19.831 2.950 1.00 82.31 80 ILE A C 1
ATOM 624 O O . ILE A 1 80 ? -4.550 -21.004 3.290 1.00 82.31 80 ILE A O 1
ATOM 628 N N . ALA A 1 81 ? -3.824 -18.890 3.377 1.00 75.31 81 ALA A N 1
ATOM 629 C CA . ALA A 1 81 ? -2.685 -19.158 4.260 1.00 75.31 81 ALA A CA 1
ATOM 630 C C . ALA A 1 81 ? -3.121 -19.695 5.635 1.00 75.31 81 ALA A C 1
ATOM 632 O O . ALA A 1 81 ? -2.438 -20.531 6.225 1.00 75.31 81 ALA A O 1
ATOM 633 N N . SER A 1 82 ? -4.296 -19.281 6.123 1.00 78.75 82 SER A N 1
ATOM 634 C CA . SER A 1 82 ? -4.923 -19.870 7.312 1.00 78.75 82 SER A CA 1
ATOM 635 C C . SER A 1 82 ? -5.356 -21.332 7.113 1.00 78.75 82 SER A C 1
ATOM 637 O O . SER A 1 82 ? -5.549 -22.041 8.099 1.00 78.75 82 SER A O 1
ATOM 639 N N . THR A 1 83 ? -5.544 -21.781 5.869 1.00 81.75 83 THR A N 1
ATOM 640 C CA . THR A 1 83 ? -5.989 -23.141 5.516 1.00 81.75 83 THR A CA 1
ATOM 641 C C . THR A 1 83 ? -4.818 -24.038 5.108 1.00 81.75 83 THR A C 1
ATOM 643 O O . THR A 1 83 ? -4.791 -25.217 5.453 1.00 81.75 83 THR A O 1
ATOM 646 N N . ASP A 1 84 ? -3.836 -23.481 4.400 1.00 72.38 84 ASP A N 1
ATOM 647 C CA . ASP A 1 84 ? -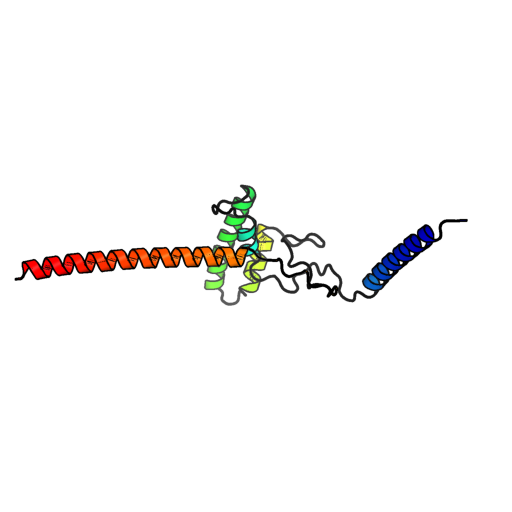2.638 -24.161 3.922 1.00 72.38 84 ASP A CA 1
ATOM 648 C C . ASP A 1 84 ? -1.388 -23.425 4.424 1.00 72.38 84 ASP A C 1
ATOM 650 O O . ASP A 1 84 ? -0.927 -22.436 3.849 1.00 72.38 84 ASP A O 1
ATOM 654 N N . SER A 1 85 ? -0.825 -23.938 5.519 1.00 68.19 85 SER A N 1
ATOM 655 C CA . SER A 1 85 ? 0.361 -23.381 6.176 1.00 68.19 85 SER A CA 1
ATOM 656 C C . SER A 1 85 ? 1.652 -23.531 5.361 1.00 68.19 85 SER A C 1
ATOM 658 O O . SER A 1 85 ? 2.695 -23.028 5.780 1.00 68.19 85 SER A O 1
ATOM 660 N N . SER A 1 86 ? 1.609 -24.213 4.208 1.00 68.75 86 SER A N 1
ATOM 661 C CA . SER A 1 86 ? 2.755 -24.347 3.299 1.00 68.75 86 SER A CA 1
ATOM 662 C C . SER A 1 86 ? 2.982 -23.110 2.421 1.00 68.75 86 SER A C 1
ATOM 664 O O . SER A 1 86 ? 4.037 -22.976 1.792 1.00 68.75 86 SER A O 1
ATOM 666 N N . ILE A 1 87 ? 2.024 -22.180 2.389 1.00 65.69 87 ILE A N 1
ATOM 667 C CA . ILE A 1 87 ? 2.119 -20.958 1.596 1.00 65.69 87 ILE A CA 1
ATOM 668 C C . ILE A 1 87 ? 3.027 -19.953 2.315 1.00 65.69 87 ILE A C 1
ATOM 670 O O . ILE A 1 87 ? 2.689 -19.412 3.365 1.00 65.69 87 ILE A O 1
ATOM 674 N N . ASN A 1 88 ? 4.193 -19.670 1.729 1.00 67.25 88 ASN A N 1
ATOM 675 C CA . ASN A 1 88 ? 5.101 -18.642 2.237 1.00 67.25 88 ASN A CA 1
ATOM 676 C C . ASN A 1 88 ? 4.486 -17.239 2.064 1.00 67.25 88 ASN A C 1
ATOM 678 O O . ASN A 1 88 ? 4.264 -16.797 0.934 1.00 67.25 88 ASN A O 1
ATOM 682 N N . ILE A 1 89 ? 4.287 -16.529 3.179 1.00 63.66 89 ILE A N 1
ATOM 683 C CA . ILE A 1 89 ? 3.748 -15.162 3.256 1.00 63.66 89 ILE A CA 1
ATOM 684 C C . ILE A 1 89 ? 4.553 -14.176 2.391 1.00 63.66 89 ILE A C 1
ATOM 686 O O . ILE A 1 89 ? 3.967 -13.358 1.689 1.00 63.66 89 ILE A O 1
ATOM 690 N N . GLU A 1 90 ? 5.883 -14.302 2.331 1.00 62.31 90 GLU A N 1
ATOM 691 C CA . GLU A 1 90 ? 6.740 -13.433 1.502 1.00 62.31 90 GLU A CA 1
ATOM 692 C C . GLU A 1 90 ? 6.495 -13.616 -0.007 1.00 62.31 90 GLU A C 1
ATOM 694 O O . GLU A 1 90 ? 6.809 -12.742 -0.816 1.00 62.31 90 GLU A O 1
ATOM 699 N N . ASN A 1 91 ? 5.918 -14.749 -0.416 1.00 68.69 91 ASN A N 1
ATOM 700 C CA . ASN A 1 91 ? 5.539 -14.999 -1.804 1.00 68.69 91 ASN A CA 1
ATOM 701 C C . ASN A 1 91 ? 4.119 -14.493 -2.117 1.00 68.69 91 ASN A C 1
ATOM 703 O O . ASN A 1 91 ? 3.810 -14.219 -3.276 1.00 68.69 91 ASN A O 1
ATOM 707 N N . ILE A 1 92 ? 3.268 -14.342 -1.096 1.00 74.94 92 ILE A N 1
ATOM 708 C CA . ILE A 1 92 ? 1.884 -13.880 -1.243 1.00 74.94 92 ILE A CA 1
ATOM 709 C C . ILE A 1 92 ? 1.857 -12.427 -1.717 1.00 74.94 92 ILE A C 1
ATOM 711 O O . ILE A 1 92 ? 1.251 -12.151 -2.747 1.00 74.94 92 ILE A O 1
ATOM 715 N N . ASP A 1 93 ? 2.560 -11.516 -1.042 1.00 76.06 93 ASP A N 1
ATOM 716 C CA . ASP A 1 93 ? 2.564 -10.093 -1.418 1.00 76.06 93 ASP A CA 1
ATOM 717 C C . ASP A 1 93 ? 3.085 -9.882 -2.843 1.00 76.06 93 ASP A C 1
ATOM 719 O O . ASP A 1 93 ? 2.503 -9.151 -3.646 1.00 76.06 93 ASP A O 1
ATOM 723 N N . ASN A 1 94 ? 4.155 -10.596 -3.194 1.00 76.00 94 ASN A N 1
ATOM 724 C CA . ASN A 1 94 ? 4.729 -10.573 -4.533 1.00 76.00 94 ASN A CA 1
ATOM 725 C C . ASN A 1 94 ? 3.730 -11.055 -5.588 1.00 76.00 94 ASN A C 1
ATOM 727 O O . ASN A 1 94 ? 3.636 -10.458 -6.660 1.00 76.00 94 ASN A O 1
ATOM 731 N N . ARG A 1 95 ? 2.980 -12.115 -5.276 1.00 79.94 95 ARG A N 1
ATOM 732 C CA . ARG A 1 95 ? 1.946 -12.663 -6.149 1.00 79.94 95 ARG A CA 1
ATOM 733 C C . ARG A 1 95 ? 0.775 -11.697 -6.305 1.00 79.94 95 ARG A C 1
ATOM 735 O O . ARG A 1 95 ? 0.390 -11.417 -7.438 1.00 79.94 95 ARG A O 1
ATOM 742 N N . ILE A 1 96 ? 0.279 -11.130 -5.206 1.00 85.19 96 ILE A N 1
ATOM 743 C CA . ILE A 1 96 ? -0.787 -10.118 -5.203 1.00 85.19 96 ILE A CA 1
ATOM 744 C C . ILE A 1 96 ? -0.396 -8.934 -6.090 1.00 85.19 96 ILE A C 1
ATOM 746 O O . ILE A 1 96 ? -1.170 -8.528 -6.954 1.00 85.19 96 ILE A O 1
ATOM 750 N N . ILE A 1 97 ? 0.828 -8.423 -5.941 1.00 80.94 97 ILE A N 1
ATOM 751 C CA . ILE A 1 97 ? 1.334 -7.315 -6.756 1.00 80.94 97 ILE A CA 1
ATOM 752 C C . ILE A 1 97 ? 1.365 -7.684 -8.236 1.00 80.94 97 ILE A C 1
ATOM 754 O O . ILE A 1 97 ? 0.878 -6.918 -9.063 1.00 80.94 97 ILE A O 1
ATOM 758 N N . THR A 1 98 ? 1.856 -8.874 -8.587 1.00 81.25 98 THR A N 1
ATOM 759 C CA . THR A 1 98 ? 1.861 -9.305 -9.991 1.00 81.25 98 THR A CA 1
ATOM 760 C C . THR A 1 98 ? 0.463 -9.538 -10.563 1.00 81.25 98 THR A C 1
ATOM 762 O O . THR A 1 98 ? 0.266 -9.326 -11.757 1.00 81.25 98 THR A O 1
ATOM 765 N N . GLU A 1 99 ? -0.507 -9.948 -9.743 1.00 86.50 99 GLU A N 1
ATOM 766 C CA . GLU A 1 99 ? -1.897 -10.160 -10.164 1.00 86.50 99 GLU A CA 1
ATOM 767 C C . GLU A 1 99 ? -2.648 -8.834 -10.351 1.00 86.50 99 GLU A C 1
ATOM 769 O O . GLU A 1 99 ? -3.439 -8.713 -11.285 1.00 86.50 99 GLU A O 1
ATOM 774 N N . VAL A 1 100 ? -2.385 -7.830 -9.505 1.00 87.31 100 VAL A N 1
ATOM 775 C CA . VAL A 1 100 ? -3.081 -6.533 -9.549 1.00 87.31 100 VAL A CA 1
ATOM 776 C C . VAL A 1 100 ? -2.401 -5.532 -10.489 1.00 87.31 100 VAL A C 1
ATOM 778 O O . VAL A 1 100 ? -3.081 -4.872 -11.271 1.00 87.31 100 VAL A O 1
ATOM 781 N N . LEU A 1 101 ? -1.072 -5.414 -10.436 1.00 83.50 101 LEU A N 1
ATOM 782 C CA . LEU A 1 101 ? -0.290 -4.426 -11.198 1.00 83.50 101 LEU A CA 1
ATOM 783 C C . LEU A 1 101 ? 0.370 -5.011 -12.456 1.00 83.50 101 LEU A C 1
ATOM 785 O O . LEU A 1 101 ? 0.873 -4.273 -13.307 1.00 83.50 101 LEU A O 1
ATOM 789 N N . GLY A 1 102 ? 0.347 -6.336 -12.601 1.00 80.44 102 GLY A N 1
ATOM 790 C CA . GLY A 1 102 ? 1.013 -7.052 -13.680 1.00 80.44 102 GLY A CA 1
ATOM 791 C C . GLY A 1 102 ? 2.484 -7.372 -13.377 1.00 80.44 102 GLY A C 1
ATOM 792 O O . GLY A 1 102 ? 3.096 -6.797 -12.473 1.00 80.44 102 GLY A O 1
ATOM 793 N N . PRO A 1 103 ? 3.092 -8.294 -14.143 1.00 74.44 103 PRO A N 1
ATOM 794 C CA . PRO A 1 103 ? 4.477 -8.699 -13.933 1.00 74.44 103 PRO A CA 1
ATOM 795 C C . PRO A 1 103 ? 5.451 -7.536 -14.162 1.00 74.44 103 PRO A C 1
ATOM 797 O O . PRO A 1 103 ? 5.289 -6.744 -15.100 1.00 74.44 103 PRO A O 1
ATOM 800 N N . GLU A 1 104 ? 6.489 -7.470 -13.325 1.00 66.56 104 GLU A N 1
ATOM 801 C CA . GLU A 1 104 ? 7.575 -6.496 -13.454 1.00 66.56 104 GLU A CA 1
ATOM 802 C C . GLU A 1 104 ? 8.219 -6.608 -14.844 1.00 66.56 104 GLU A C 1
ATOM 804 O O . GLU A 1 104 ? 8.604 -7.690 -15.294 1.00 66.56 104 GLU A O 1
ATOM 809 N N . ARG A 1 105 ? 8.296 -5.485 -15.572 1.00 62.84 105 ARG A N 1
ATOM 810 C CA . ARG A 1 105 ? 8.859 -5.448 -16.928 1.00 62.84 105 ARG A CA 1
ATOM 811 C C . ARG A 1 105 ? 10.280 -4.906 -16.885 1.00 62.84 105 ARG A C 1
ATOM 813 O O . ARG A 1 105 ? 10.519 -3.815 -16.375 1.00 62.84 105 ARG A O 1
ATOM 820 N N . TYR A 1 106 ? 11.207 -5.641 -17.497 1.00 53.22 106 TYR A N 1
ATOM 821 C CA . TYR A 1 106 ? 12.623 -5.281 -17.558 1.00 53.22 106 TYR A CA 1
ATOM 822 C C . TYR A 1 106 ? 12.815 -3.837 -18.061 1.00 53.22 106 TYR A C 1
ATOM 824 O O . TYR A 1 106 ? 12.318 -3.466 -19.126 1.00 53.22 106 TYR A O 1
ATOM 832 N N . GLY A 1 107 ? 13.514 -3.011 -17.277 1.00 54.19 107 GLY A N 1
ATOM 833 C CA . GLY A 1 107 ? 13.781 -1.603 -17.600 1.00 54.19 107 GLY A CA 1
ATOM 834 C C . GLY A 1 107 ? 12.667 -0.609 -17.246 1.00 54.19 107 GLY A C 1
ATOM 835 O O . GLY A 1 107 ? 12.811 0.574 -17.553 1.00 54.19 107 GLY A O 1
ATOM 836 N N . ARG A 1 108 ? 11.573 -1.041 -16.601 1.00 53.59 108 ARG A N 1
ATOM 837 C CA . ARG A 1 108 ? 10.514 -0.154 -16.092 1.00 53.59 108 ARG A CA 1
ATOM 838 C C . ARG A 1 108 ? 10.280 -0.417 -14.611 1.00 53.59 108 ARG A C 1
ATOM 840 O O . ARG A 1 108 ? 9.753 -1.449 -14.222 1.00 53.59 108 ARG A O 1
ATOM 847 N N . VAL A 1 109 ? 10.688 0.552 -13.809 1.00 53.16 109 VAL A N 1
ATOM 848 C CA . VAL A 1 109 ? 10.585 0.545 -12.352 1.00 53.16 109 VAL A CA 1
ATOM 849 C C . VAL A 1 109 ? 9.119 0.857 -11.995 1.00 53.16 109 VAL A C 1
ATOM 851 O O . VAL A 1 109 ? 8.650 1.955 -12.284 1.00 53.16 109 VAL A O 1
ATOM 854 N N . GLN A 1 110 ? 8.371 -0.145 -11.501 1.00 55.19 110 GLN A N 1
ATOM 855 C CA . GLN A 1 110 ? 6.924 -0.035 -11.206 1.00 55.19 110 GLN A CA 1
ATOM 856 C C . GLN A 1 110 ? 6.637 0.869 -9.997 1.00 55.19 110 GLN A C 1
ATOM 858 O O . GLN A 1 110 ? 5.663 1.614 -9.985 1.00 55.19 110 GLN A O 1
ATOM 863 N N . PHE A 1 111 ? 7.519 0.829 -9.006 1.00 52.38 111 PHE A N 1
ATOM 864 C CA . PHE A 1 111 ? 7.490 1.654 -7.800 1.00 52.38 111 PHE A CA 1
ATOM 865 C C . PHE A 1 111 ? 8.647 2.623 -7.825 1.00 52.38 111 PHE A C 1
ATOM 867 O O . PHE A 1 111 ? 9.590 2.379 -8.555 1.00 52.38 111 PHE A O 1
ATOM 874 N N . GLN A 1 112 ? 8.666 3.680 -7.013 1.00 48.03 112 GLN A N 1
ATOM 875 C CA . GLN A 1 112 ? 9.944 4.338 -6.755 1.00 48.03 112 GLN A CA 1
ATOM 876 C C . GLN A 1 112 ? 10.856 3.277 -6.134 1.00 48.03 112 GLN A C 1
ATOM 878 O O . GLN A 1 112 ? 10.712 2.942 -4.960 1.00 48.03 112 GLN A O 1
ATOM 883 N N . GLY A 1 113 ? 11.749 2.691 -6.938 1.00 42.91 113 GLY A N 1
ATOM 884 C CA . GLY A 1 113 ? 12.772 1.817 -6.406 1.00 42.91 113 GLY A CA 1
ATOM 885 C C . GLY A 1 113 ? 13.435 2.568 -5.261 1.00 42.91 113 GLY A C 1
ATOM 886 O O . GLY A 1 113 ? 13.616 3.790 -5.340 1.00 42.91 113 GLY A O 1
ATOM 887 N N . SER A 1 114 ? 13.826 1.850 -4.215 1.00 43.78 114 SER A N 1
ATOM 888 C CA . SER A 1 114 ? 14.977 2.258 -3.415 1.00 43.78 114 SER A CA 1
ATOM 889 C C . SER A 1 114 ? 16.181 2.292 -4.366 1.00 43.78 114 SER A C 1
ATOM 891 O O . SER A 1 114 ? 16.983 1.368 -4.481 1.00 43.78 114 SER A O 1
ATOM 893 N N . GLY A 1 115 ? 16.182 3.306 -5.223 1.00 43.22 115 GLY A N 1
ATOM 894 C CA . GLY A 1 115 ? 17.181 3.562 -6.216 1.00 43.22 115 GLY A CA 1
ATOM 895 C C . GLY A 1 115 ? 18.391 4.052 -5.464 1.00 43.22 115 GLY A C 1
ATOM 896 O O . GLY A 1 115 ? 18.286 4.896 -4.577 1.00 43.22 115 GLY A O 1
ATOM 897 N N . VAL A 1 116 ? 19.533 3.522 -5.886 1.00 35.88 116 VAL A N 1
ATOM 898 C CA . VAL A 1 116 ? 20.863 3.799 -5.360 1.00 35.88 116 VAL A CA 1
ATOM 899 C C . VAL A 1 116 ? 21.007 3.312 -3.904 1.00 35.88 116 VAL A C 1
ATOM 901 O O . VAL A 1 116 ? 20.834 4.065 -2.953 1.00 35.88 116 VAL A O 1
ATOM 904 N N . THR A 1 117 ? 21.543 2.091 -3.708 1.00 40.38 117 THR A N 1
ATOM 905 C CA . THR A 1 117 ? 22.685 2.010 -2.774 1.00 40.38 117 THR A CA 1
ATOM 906 C C . THR A 1 117 ? 23.585 3.135 -3.239 1.00 40.38 117 THR A C 1
ATOM 908 O O . THR A 1 117 ? 23.964 3.057 -4.413 1.00 40.38 117 THR A O 1
ATOM 911 N N . PRO A 1 118 ? 23.844 4.196 -2.450 1.00 37.28 118 PRO A N 1
ATOM 912 C CA . PRO A 1 118 ? 24.687 5.273 -2.919 1.00 37.28 118 PRO A CA 1
ATOM 913 C C . PRO A 1 118 ? 25.920 4.594 -3.492 1.00 37.28 118 PRO A C 1
ATOM 915 O O . PRO A 1 118 ? 26.644 3.906 -2.769 1.00 37.28 118 PRO A O 1
ATOM 918 N N . THR A 1 119 ? 26.143 4.716 -4.806 1.00 44.22 119 THR A N 1
ATOM 919 C CA . THR A 1 119 ? 27.526 4.621 -5.251 1.00 44.22 119 THR A CA 1
ATOM 920 C C . THR A 1 119 ? 28.175 5.661 -4.375 1.00 44.22 119 THR A C 1
ATOM 922 O O . THR A 1 119 ? 27.677 6.788 -4.375 1.00 44.22 119 THR A O 1
ATOM 925 N N . GLN A 1 120 ? 29.104 5.251 -3.510 1.00 45.44 120 GLN A N 1
ATOM 926 C CA . GLN A 1 120 ? 29.793 6.155 -2.602 1.00 45.44 120 GLN A CA 1
ATOM 927 C C . GLN A 1 120 ? 30.487 7.205 -3.465 1.00 45.44 120 GLN A C 1
ATOM 929 O O . GLN A 1 120 ? 31.647 7.085 -3.840 1.00 45.44 120 GLN A O 1
ATOM 934 N N . TYR A 1 121 ? 29.731 8.218 -3.845 1.00 43.09 121 TYR A N 1
ATOM 935 C CA . TYR A 1 121 ? 30.227 9.465 -4.321 1.00 43.09 121 TYR A CA 1
ATOM 936 C C . TYR A 1 121 ? 30.558 10.183 -3.028 1.00 43.09 121 TYR A C 1
ATOM 938 O O . TYR A 1 121 ? 29.669 10.484 -2.232 1.00 43.09 121 TYR A O 1
ATOM 946 N N . PHE A 1 122 ? 31.852 10.308 -2.753 1.00 43.06 122 PHE A N 1
ATOM 947 C CA . PHE A 1 122 ? 32.364 11.017 -1.590 1.00 43.06 122 PHE A CA 1
ATOM 948 C C . PHE A 1 122 ? 31.713 12.410 -1.531 1.00 43.06 122 PHE A C 1
ATOM 950 O O . PHE A 1 122 ? 32.020 13.277 -2.346 1.00 43.06 122 PHE A O 1
ATOM 957 N N . GLY A 1 123 ? 30.775 12.606 -0.601 1.00 52.62 123 GLY A N 1
ATOM 958 C CA . GLY A 1 123 ? 30.038 13.858 -0.450 1.00 52.62 123 GLY A CA 1
ATOM 959 C C . GLY A 1 123 ? 28.810 13.719 0.451 1.00 52.62 123 GLY A C 1
ATOM 960 O O . GLY A 1 123 ? 27.910 12.924 0.191 1.00 52.62 123 GLY A O 1
ATOM 961 N N . SER A 1 124 ? 28.780 14.507 1.522 1.00 47.22 124 SER A N 1
ATOM 962 C CA . SER A 1 124 ? 27.802 14.485 2.618 1.00 47.22 124 SER A CA 1
ATOM 963 C C . SER A 1 124 ? 26.438 15.081 2.224 1.00 47.22 124 SER A C 1
ATOM 965 O O . SER A 1 124 ? 26.053 16.127 2.735 1.00 47.22 124 SER A O 1
ATOM 967 N N . GLY A 1 125 ? 25.720 14.472 1.274 1.00 48.97 125 GLY A N 1
ATOM 968 C CA . GLY A 1 125 ? 24.458 15.024 0.749 1.00 48.97 125 GLY A CA 1
ATOM 969 C C . GLY A 1 125 ? 23.207 14.150 0.887 1.00 48.97 125 GLY A C 1
ATOM 970 O O . GLY A 1 125 ? 22.109 14.630 0.635 1.00 48.97 125 GLY A O 1
ATOM 971 N N . SER A 1 126 ? 23.317 12.877 1.275 1.00 50.81 126 SER A N 1
ATOM 972 C CA . SER A 1 126 ? 22.210 11.910 1.137 1.00 50.81 126 SER A CA 1
ATOM 973 C C . SER A 1 126 ? 21.178 11.900 2.276 1.00 50.81 126 SER A C 1
ATOM 975 O O . SER A 1 126 ? 20.304 11.039 2.302 1.00 50.81 126 SER A O 1
ATOM 977 N N . GLN A 1 127 ? 21.233 12.843 3.218 1.00 45.09 127 GLN A N 1
ATOM 978 C CA . GLN A 1 127 ? 20.451 12.789 4.463 1.00 45.09 127 GLN A CA 1
ATOM 979 C C . GLN A 1 127 ? 19.151 13.611 4.451 1.00 45.09 127 GLN A C 1
ATOM 981 O O . GLN A 1 127 ? 18.671 14.031 5.499 1.00 45.09 127 GLN A O 1
ATOM 986 N N . GLN A 1 128 ? 18.555 13.829 3.276 1.00 45.97 128 GLN A N 1
ATOM 987 C CA . GLN A 1 128 ? 17.266 14.528 3.133 1.00 45.97 128 GLN A CA 1
ATOM 988 C C . GLN A 1 128 ? 16.121 13.617 2.661 1.00 45.97 128 GLN A C 1
ATOM 990 O O . GLN A 1 128 ? 15.198 14.074 1.993 1.00 45.97 128 GLN A O 1
ATOM 995 N N . TYR A 1 129 ? 16.140 12.329 3.015 1.00 43.25 129 TYR A N 1
ATOM 996 C CA . TYR A 1 129 ? 15.038 11.416 2.701 1.00 43.25 129 TYR A CA 1
ATOM 997 C C . TYR A 1 129 ? 14.337 10.911 3.967 1.00 43.25 129 TYR A C 1
ATOM 999 O O . TYR A 1 129 ? 14.774 9.928 4.558 1.00 43.25 129 TYR A O 1
ATOM 1007 N N . MET A 1 130 ? 13.278 11.632 4.376 1.00 51.91 130 MET A N 1
ATOM 1008 C CA . MET A 1 130 ? 11.984 11.135 4.902 1.00 51.91 130 MET A CA 1
ATOM 1009 C C . MET A 1 130 ? 11.305 12.152 5.849 1.00 51.91 130 MET A C 1
ATOM 1011 O O . MET A 1 130 ? 11.613 12.177 7.039 1.00 51.91 130 MET A O 1
ATOM 1015 N N . PRO A 1 131 ? 10.300 12.922 5.389 1.00 49.84 131 PRO A N 1
ATOM 1016 C CA . PRO A 1 131 ? 9.366 13.612 6.286 1.00 49.84 131 PRO A CA 1
ATOM 1017 C C . PRO A 1 131 ? 8.237 12.692 6.809 1.00 49.84 131 PRO A C 1
ATOM 1019 O O . PRO A 1 131 ? 7.547 13.049 7.764 1.00 49.84 131 PRO A O 1
ATOM 1022 N N . PHE A 1 132 ? 8.040 11.504 6.218 1.00 46.47 132 PHE A N 1
ATOM 1023 C CA . PHE A 1 132 ? 6.903 10.616 6.510 1.00 46.47 132 PHE A CA 1
ATOM 1024 C C . PHE A 1 132 ? 6.975 9.962 7.900 1.00 46.47 132 PHE A C 1
ATOM 1026 O O . PHE A 1 132 ? 5.987 9.960 8.635 1.00 46.47 132 PHE A O 1
ATOM 1033 N N . TRP A 1 133 ? 8.158 9.480 8.303 1.00 29.69 133 TRP A N 1
ATOM 1034 C CA . TRP A 1 133 ? 8.363 8.885 9.631 1.00 29.69 133 TRP A CA 1
ATOM 1035 C C . TRP A 1 133 ? 8.086 9.900 10.752 1.00 29.69 133 TRP A C 1
ATOM 1037 O O . TRP A 1 133 ? 7.379 9.603 11.715 1.00 29.69 133 TRP A O 1
ATOM 1047 N N . SER A 1 134 ? 8.553 11.141 10.578 1.00 61.56 134 SER A N 1
ATOM 1048 C CA . SER A 1 134 ? 8.315 12.243 11.517 1.00 61.56 134 SER A CA 1
ATOM 1049 C C . SER A 1 134 ? 6.840 12.652 11.588 1.00 61.56 134 SER A C 1
ATOM 1051 O O . SER A 1 134 ? 6.335 12.958 12.669 1.00 61.56 134 SER A O 1
ATOM 1053 N N . GLN A 1 135 ? 6.121 12.628 10.462 1.00 62.94 135 GLN A N 1
ATOM 1054 C CA . GLN A 1 135 ? 4.705 12.996 10.415 1.00 62.94 135 GLN A CA 1
ATOM 1055 C C . GLN A 1 135 ? 3.804 11.953 11.095 1.00 62.94 135 GLN A C 1
ATOM 1057 O O . GLN A 1 135 ? 2.893 12.325 11.841 1.00 62.94 135 GLN A O 1
ATOM 1062 N N . ALA A 1 136 ? 4.067 10.660 10.882 1.00 68.19 136 ALA A N 1
ATOM 1063 C CA . ALA A 1 136 ? 3.350 9.578 11.557 1.00 68.19 136 ALA A CA 1
ATOM 1064 C C . ALA A 1 136 ? 3.573 9.627 13.077 1.00 68.19 136 ALA A C 1
ATOM 1066 O O . ALA A 1 136 ? 2.620 9.549 13.854 1.00 68.19 136 ALA A O 1
ATOM 1067 N N . GLN A 1 137 ? 4.815 9.862 13.505 1.00 70.50 137 GLN A N 1
ATOM 1068 C CA . GLN A 1 137 ? 5.168 9.977 14.918 1.00 70.50 137 GLN A CA 1
ATOM 1069 C C . GLN A 1 137 ? 4.486 11.179 15.596 1.00 70.50 137 GLN A C 1
ATOM 1071 O O . GLN A 1 137 ? 3.965 11.048 16.704 1.00 70.50 137 GLN A O 1
ATOM 1076 N N . ALA A 1 138 ? 4.402 12.324 14.910 1.00 77.50 138 ALA A N 1
ATOM 1077 C CA . ALA A 1 138 ? 3.697 13.505 15.412 1.00 77.50 138 ALA A CA 1
ATOM 1078 C C . ALA A 1 138 ? 2.179 13.276 15.558 1.00 77.50 138 ALA A C 1
ATOM 1080 O O . ALA A 1 138 ? 1.583 13.701 16.549 1.00 77.50 138 ALA A O 1
ATOM 1081 N N . LYS A 1 139 ? 1.545 12.570 14.608 1.00 78.12 139 LYS A N 1
ATOM 1082 C CA . LYS A 1 139 ? 0.120 12.198 14.701 1.00 78.12 139 LYS A CA 1
ATOM 1083 C C . LYS A 1 139 ? -0.144 11.243 15.870 1.00 78.12 139 LYS A C 1
ATOM 1085 O O . LYS A 1 139 ? -1.086 11.470 16.626 1.00 78.12 139 LYS A O 1
ATOM 1090 N N . VAL A 1 140 ? 0.700 10.222 16.052 1.00 87.25 140 VAL A N 1
ATOM 1091 C CA . VAL A 1 140 ? 0.593 9.281 17.182 1.00 87.25 140 VAL A CA 1
ATOM 1092 C C . VAL A 1 140 ? 0.717 10.013 18.517 1.00 87.25 140 VAL A C 1
ATOM 1094 O O . VAL A 1 140 ? -0.062 9.747 19.430 1.00 87.25 140 VAL A O 1
ATOM 1097 N N . GLN A 1 141 ? 1.648 10.964 18.632 1.00 90.69 141 GLN A N 1
ATOM 1098 C CA . GLN A 1 141 ? 1.807 11.737 19.861 1.00 90.69 141 GLN A CA 1
ATOM 1099 C C . GLN A 1 141 ? 0.575 12.601 20.157 1.00 90.69 141 GLN A C 1
ATOM 1101 O O . GLN A 1 141 ? 0.053 12.561 21.265 1.00 90.69 141 GLN A O 1
ATOM 1106 N N . ARG A 1 142 ? 0.033 13.290 19.147 1.00 92.50 142 ARG A N 1
ATOM 1107 C CA . ARG A 1 142 ? -1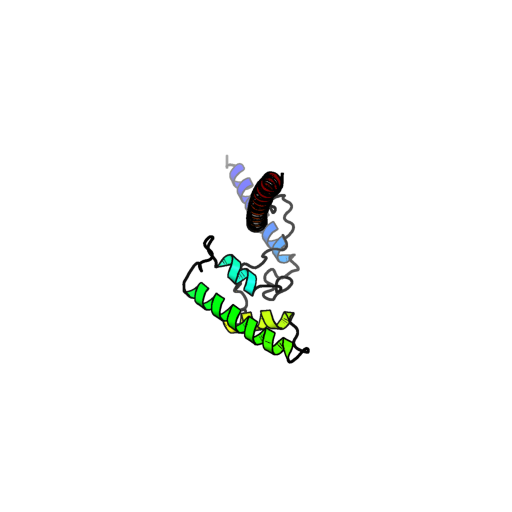.175 14.112 19.303 1.00 92.50 142 ARG A CA 1
ATOM 1108 C C . ARG A 1 142 ? -2.391 13.298 19.758 1.00 92.50 142 ARG A C 1
ATOM 1110 O O . ARG A 1 142 ? -3.160 13.770 20.591 1.00 92.50 142 ARG A O 1
ATOM 1117 N N . LEU A 1 143 ? -2.560 12.084 19.231 1.00 94.62 143 LEU A N 1
ATOM 1118 C CA . LEU A 1 143 ? -3.633 11.177 19.655 1.00 94.62 143 LEU A CA 1
ATOM 1119 C C . LEU A 1 143 ? -3.452 10.719 21.108 1.00 94.62 143 LEU A C 1
ATOM 1121 O O . LEU A 1 143 ? -4.425 10.671 21.856 1.00 94.62 143 LEU A O 1
ATOM 1125 N N . ARG A 1 144 ? -2.214 10.432 21.532 1.00 94.38 144 ARG A N 1
ATOM 1126 C CA . ARG A 1 144 ? -1.915 10.107 22.938 1.00 94.38 144 ARG A CA 1
ATOM 1127 C C . ARG A 1 144 ? -2.273 11.259 23.867 1.00 94.38 144 ARG A C 1
ATOM 1129 O O . ARG A 1 144 ? -2.912 11.024 24.889 1.00 94.38 144 ARG A O 1
ATOM 1136 N N . ASP A 1 145 ? -1.922 12.483 23.486 1.00 95.31 145 ASP A N 1
ATOM 1137 C CA . ASP A 1 145 ? -2.213 13.673 24.287 1.00 95.31 145 ASP A CA 1
ATOM 1138 C C . ASP A 1 145 ? -3.733 13.898 24.415 1.00 95.31 145 ASP A C 1
ATOM 1140 O O . ASP A 1 145 ? -4.227 14.204 25.500 1.00 95.31 145 ASP A O 1
ATOM 1144 N N . GLN A 1 146 ? -4.502 13.666 23.343 1.00 95.94 146 GLN A N 1
ATOM 1145 C CA . GLN A 1 146 ? -5.970 13.738 23.377 1.00 95.94 146 GLN A CA 1
ATOM 1146 C C . GLN A 1 146 ? -6.599 12.675 24.287 1.00 95.94 146 GLN A C 1
ATOM 1148 O O . GLN A 1 146 ? -7.495 12.990 25.072 1.00 95.94 146 GLN A O 1
ATOM 1153 N N . ILE A 1 147 ? -6.124 11.428 24.212 1.00 94.88 147 ILE A N 1
ATOM 1154 C CA . ILE A 1 147 ? -6.609 10.338 25.072 1.00 94.88 147 ILE A CA 1
ATOM 1155 C C . ILE A 1 147 ? -6.312 10.651 26.543 1.00 94.88 147 ILE A C 1
ATOM 1157 O O . ILE A 1 147 ? -7.194 10.500 27.387 1.00 94.88 147 ILE A O 1
ATOM 1161 N N . ALA A 1 148 ? -5.108 11.143 26.847 1.00 95.06 148 ALA A N 1
ATOM 1162 C CA . ALA A 1 148 ? -4.724 11.520 28.203 1.00 95.06 148 ALA A CA 1
ATOM 1163 C C . ALA A 1 148 ? -5.611 12.647 28.764 1.00 95.06 148 ALA A C 1
ATOM 1165 O O . ALA A 1 148 ? -6.050 12.570 29.911 1.00 95.06 148 ALA A O 1
ATOM 1166 N N . GLN A 1 149 ? -5.936 13.660 27.952 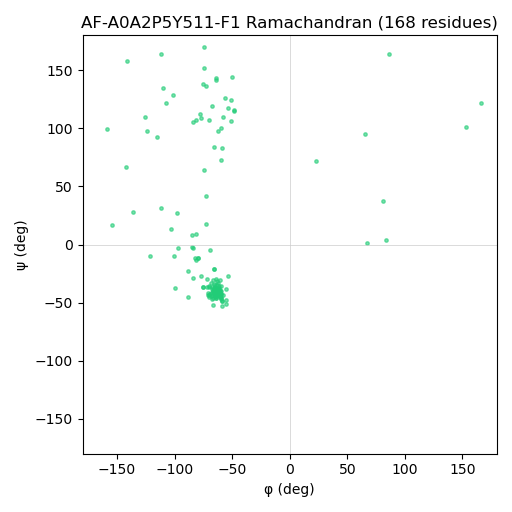1.00 95.00 149 GLN A N 1
ATOM 1167 C CA . GLN A 1 149 ? -6.846 14.736 28.362 1.00 95.00 149 GLN A CA 1
ATOM 1168 C C . GLN A 1 149 ? -8.268 14.235 28.629 1.00 95.00 149 GLN A C 1
ATOM 1170 O O . GLN A 1 149 ? -8.864 14.590 29.644 1.00 95.00 149 GLN A O 1
ATOM 1175 N N . MET A 1 150 ? -8.813 13.377 27.761 1.00 94.50 150 MET A N 1
ATOM 1176 C CA . MET A 1 150 ? -10.129 12.775 27.995 1.00 94.50 150 MET A CA 1
ATOM 1177 C C . MET A 1 150 ? -10.164 11.943 29.282 1.00 94.50 150 MET A C 1
ATOM 1179 O O . MET A 1 150 ? -11.137 12.016 30.034 1.00 94.50 150 MET A O 1
ATOM 1183 N N . GLN A 1 151 ? -9.110 11.168 29.548 1.00 93.69 151 GLN A N 1
ATOM 1184 C CA . GLN A 1 151 ? -9.005 10.365 30.766 1.00 93.69 151 GLN A CA 1
ATOM 1185 C C . GLN A 1 151 ? -8.951 11.244 32.020 1.00 93.69 151 GLN A C 1
ATOM 1187 O O . GLN A 1 151 ? -9.685 10.974 32.967 1.00 93.69 151 GLN A O 1
ATOM 1192 N N . LEU A 1 152 ? -8.160 12.323 32.007 1.00 92.12 152 LEU A N 1
ATOM 1193 C CA . LEU A 1 152 ? -8.091 13.286 33.111 1.00 92.12 152 LEU A CA 1
ATOM 1194 C C . LEU A 1 152 ? -9.451 13.927 33.404 1.00 92.12 152 LEU A C 1
ATOM 1196 O O . LEU A 1 152 ? -9.897 13.892 34.548 1.00 92.12 152 LEU A O 1
ATOM 1200 N N . ASN A 1 153 ? -10.147 14.413 32.374 1.00 93.00 153 ASN A N 1
ATOM 1201 C CA . ASN A 1 153 ? -11.468 15.024 32.539 1.00 93.00 153 ASN A CA 1
ATOM 1202 C C . ASN A 1 153 ? -12.498 14.028 33.101 1.00 93.00 153 ASN A C 1
ATOM 1204 O O . ASN A 1 153 ? -13.354 14.395 33.900 1.00 93.00 153 ASN A O 1
ATOM 1208 N N . THR A 1 154 ? -12.411 12.755 32.707 1.00 88.19 154 THR A N 1
ATOM 1209 C CA . THR A 1 154 ? -13.316 11.704 33.201 1.00 88.19 154 THR A CA 1
ATOM 1210 C C . THR A 1 154 ? -13.054 11.392 34.676 1.00 88.19 154 THR A C 1
ATOM 1212 O O . THR A 1 154 ? -13.991 11.245 35.459 1.00 88.19 154 THR A O 1
ATOM 1215 N N . VAL A 1 155 ? -11.780 11.314 35.070 1.00 93.00 155 VAL A N 1
ATOM 1216 C CA . VAL A 1 155 ? -11.368 11.077 36.462 1.00 93.00 155 VAL A CA 1
ATOM 1217 C C . VAL A 1 155 ? -11.775 12.251 37.352 1.00 93.00 155 VAL A C 1
ATOM 1219 O O . VAL A 1 155 ? -12.260 12.040 38.461 1.00 93.00 155 VAL A O 1
ATOM 1222 N N . GLU A 1 156 ? -11.630 13.481 36.861 1.00 91.00 156 GLU A N 1
ATOM 1223 C CA . GLU A 1 156 ? -12.038 14.687 37.581 1.00 91.00 156 GLU A CA 1
ATOM 1224 C C . GLU A 1 156 ? -13.557 14.732 37.802 1.00 91.00 156 GLU A C 1
ATOM 1226 O O . GLU A 1 156 ? -14.009 14.932 38.931 1.00 91.00 156 GLU A O 1
ATOM 1231 N N . GLN A 1 157 ? -14.350 14.432 36.766 1.00 89.31 157 GLN A N 1
ATOM 1232 C CA . GLN A 1 157 ? -15.807 14.324 36.898 1.00 89.31 157 GLN A CA 1
ATOM 1233 C C . GLN A 1 157 ? -16.228 13.213 37.869 1.00 89.31 157 GLN A C 1
ATOM 1235 O O . GLN A 1 157 ? -17.150 13.405 38.662 1.00 89.31 157 GLN A O 1
ATOM 1240 N N . PHE A 1 158 ? -15.545 12.065 37.856 1.00 93.81 158 PHE A N 1
ATOM 1241 C CA . PHE A 1 158 ? -15.817 10.981 38.801 1.00 93.81 158 PHE A CA 1
ATOM 1242 C C . PHE A 1 158 ? -15.526 11.401 40.250 1.00 93.81 158 PHE A C 1
ATOM 1244 O O . PHE A 1 158 ? -16.348 11.169 41.137 1.00 93.81 158 PHE A O 1
ATOM 1251 N N . ALA A 1 159 ? -14.403 12.086 40.486 1.00 90.38 159 ALA A N 1
ATOM 1252 C CA . ALA A 1 159 ? -14.040 12.595 41.806 1.00 90.38 159 ALA A CA 1
ATOM 1253 C C . ALA A 1 159 ? -15.030 13.656 42.323 1.00 90.38 159 ALA A C 1
ATOM 1255 O O . ALA A 1 159 ? -15.356 13.673 43.510 1.00 90.38 159 ALA A O 1
ATOM 1256 N N . GLU A 1 160 ? -15.546 14.532 41.455 1.00 90.69 160 GLU A N 1
ATOM 1257 C CA . GLU A 1 160 ? -16.596 15.487 41.831 1.00 90.69 160 GLU A CA 1
ATOM 1258 C C . GLU A 1 160 ? -17.908 14.809 42.225 1.00 90.69 160 GLU A C 1
ATOM 1260 O O . GLU A 1 160 ? -18.519 15.189 43.226 1.00 90.69 160 GLU A O 1
ATOM 1265 N N . VAL A 1 161 ? -18.343 13.809 41.456 1.00 92.12 161 VAL A N 1
ATOM 1266 C CA . VAL A 1 161 ? -19.555 13.043 41.773 1.00 92.12 161 VAL A CA 1
ATOM 1267 C C . VAL A 1 161 ? -19.386 12.301 43.098 1.00 92.12 161 VAL A C 1
ATOM 1269 O O . VAL A 1 161 ? -20.303 12.311 43.918 1.00 92.12 161 VAL A O 1
ATOM 1272 N N . GLN A 1 162 ? -18.210 11.722 43.343 1.00 89.69 162 GLN A N 1
ATOM 1273 C CA . GLN A 1 162 ? -17.916 11.022 44.589 1.00 89.69 162 GLN A CA 1
ATOM 1274 C C . GLN A 1 162 ? -17.939 11.967 45.802 1.00 89.69 162 GLN A C 1
ATOM 1276 O O . GLN A 1 162 ? -18.580 11.644 46.800 1.00 89.69 162 GLN A O 1
ATOM 1281 N N . ARG A 1 163 ? -17.358 13.173 45.696 1.00 89.62 163 ARG A N 1
ATOM 1282 C CA . ARG A 1 163 ? -17.440 14.194 46.761 1.00 89.62 163 ARG A CA 1
ATOM 1283 C C . ARG A 1 163 ? -18.878 14.600 47.078 1.00 89.62 163 ARG A C 1
ATOM 1285 O O . ARG A 1 163 ? -19.252 14.645 48.243 1.00 89.62 163 ARG A O 1
ATOM 1292 N N . LYS A 1 164 ? -19.704 14.839 46.053 1.00 90.75 164 LYS A N 1
ATOM 1293 C CA . LYS A 1 164 ? -21.129 15.167 46.248 1.00 90.75 164 LYS A CA 1
ATOM 1294 C C . LYS A 1 164 ? -21.904 14.030 46.912 1.00 90.75 164 LYS A C 1
ATOM 1296 O O . LYS A 1 164 ? -22.827 14.286 47.676 1.00 90.75 164 LYS A O 1
ATOM 1301 N N . TYR A 1 165 ? -21.555 12.782 46.608 1.00 86.19 165 TYR A N 1
ATOM 1302 C CA . TYR A 1 165 ? -22.172 11.621 47.243 1.00 86.19 165 TYR A CA 1
ATOM 1303 C C . TYR A 1 165 ? -21.792 11.514 48.728 1.00 86.19 165 TYR A C 1
ATOM 1305 O O . TYR A 1 165 ? -22.657 11.245 49.556 1.00 86.19 165 TYR A O 1
ATOM 1313 N N . GLU A 1 166 ? -20.528 11.771 49.074 1.00 86.25 166 GLU A N 1
ATOM 1314 C CA . GLU A 1 166 ? -20.039 11.767 50.460 1.00 86.25 166 GLU A CA 1
ATOM 1315 C C . GLU A 1 166 ? -20.628 12.919 51.298 1.00 86.25 166 GLU A C 1
ATOM 1317 O O . GLU A 1 166 ? -21.010 12.696 52.444 1.00 86.25 166 GLU A O 1
ATOM 1322 N N . GLU A 1 167 ? -20.790 14.118 50.724 1.00 82.31 167 GLU A N 1
ATOM 1323 C CA . GLU A 1 167 ? -21.444 15.265 51.384 1.00 82.31 167 GLU A CA 1
ATOM 1324 C C . GLU A 1 167 ? -22.929 15.020 51.696 1.00 82.31 167 GLU A C 1
ATOM 1326 O O . GLU A 1 167 ? -23.445 15.556 52.669 1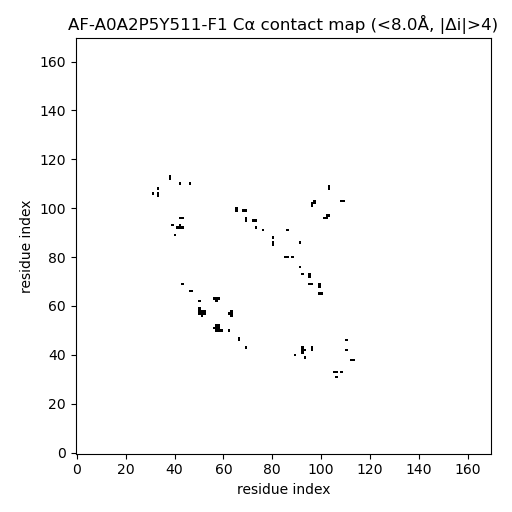.00 82.31 167 GLU A O 1
ATOM 1331 N N . LEU A 1 168 ? -23.622 14.201 50.899 1.00 83.94 168 LEU A N 1
ATOM 1332 C CA . LEU A 1 168 ? -25.022 13.827 51.144 1.00 83.94 168 LEU A CA 1
ATOM 1333 C C . LEU A 1 168 ? -25.185 12.720 52.200 1.00 83.94 168 LEU A C 1
ATOM 1335 O O . LEU A 1 168 ? -26.312 12.434 52.605 1.00 83.94 168 LEU A O 1
ATOM 1339 N N . GLN A 1 169 ? -24.093 12.061 52.605 1.00 70.06 169 GLN A N 1
ATOM 1340 C CA . GLN A 1 169 ? -24.095 11.008 53.628 1.00 70.06 169 GLN A CA 1
ATOM 1341 C C . GLN A 1 169 ? -23.711 11.518 55.032 1.00 70.06 169 GLN A C 1
ATOM 1343 O O . GLN A 1 169 ? -23.747 10.726 55.976 1.00 70.06 169 GLN A O 1
ATOM 1348 N N . GLN A 1 170 ? -23.357 12.803 55.176 1.00 59.97 170 GLN A N 1
ATOM 1349 C CA . GLN A 1 170 ? -23.156 13.496 56.461 1.00 59.97 170 GLN A CA 1
ATOM 1350 C C . GLN A 1 170 ? -24.413 14.255 56.892 1.00 59.97 170 GLN A C 1
ATOM 1352 O O . GLN A 1 170 ? -24.655 14.296 58.120 1.00 59.97 170 GLN A O 1
#

Solvent-accessible surface area (backbone atoms only — not comparable to full-atom values): 10536 Å² total; per-residue (Å²): 134,83,69,67,66,63,57,54,56,53,52,54,52,53,50,50,55,51,51,52,50,52,51,58,72,66,50,86,65,71,94,69,68,75,60,83,83,88,66,75,83,53,57,68,57,50,50,54,60,74,41,35,42,96,87,69,44,51,70,41,73,68,50,40,56,52,51,51,53,52,53,55,47,51,54,53,52,52,57,46,39,76,74,40,82,83,58,57,66,81,55,46,60,55,47,49,47,34,71,75,75,44,72,87,47,83,91,53,77,90,55,88,63,91,68,67,78,70,72,84,62,90,68,100,68,83,86,81,82,70,71,62,68,59,52,53,52,51,52,54,51,54,53,51,53,52,52,52,50,54,51,51,54,51,52,51,52,49,53,51,54,50,50,56,54,56,64,73,74,110

Radius of gyration: 28.68 Å; Cα contacts (8 Å, |Δi|>4): 52; chains: 1; bounding box: 73×60×85 Å

Organism: Gossypium barbadense (NCBI:txid3634)

pLDDT: mean 70.75, std 17.51, range [29.69, 95.94]

Secondary structure (DSSP, 8-state):
---HHHHHHHHHHHHHHHHHHHHHHT--S-S---S-SS--TTHHHHHHHHTB-TTSSBSSHHHHHHHHHHHHHHHHHHHHHTT-TTS-HHHHHHHHHHHHH-PPPTT--SS----------SSS------SHHHHHHHHHHHHHHHHHHHHHHHHHHHHHHHHHHHHTT-

InterPro domains:
  IPR004252 Probable transposase, Ptta/En/Spm, plant [PF03004] (21-118)

=== Feature glossary ===
Feature key, reading from the visual/contextual features back to the raw sequence:

Rendered structure images. Six rendered views show the 3D structure from the faces of a cube — i.e. along ±x, ±y, ±z. Rendering representation is drawn randomly per protein from cartoon (secondary-structure ribbons), sticks (backbone bonds), or molecular surface; coloring is either N→C rainbow (blue at the N-terminus through red at the C-terminus) or one color per chain.

Contact-map, Ramachandran, and PAE plots. The contact map is a binary N×N matrix image: pixel (i, j) is dark where Cα_i and Cα_j are within 8 Å and |i−j|>4. Because the |i−j|>4 filter removes local helical contacts, off-diagonal stripes parallel to the main diagonal indicate parallel β-sheets; stripes perpendicular to it indicate antiparallel β-sheets. The Ramachandran plot scatters every residue's (φ, ψ) pair against the sterically allowed regions. The PAE heatmap renders the predicted-aligned-error matrix.

InterPro / GO / CATH / organism. Database cross-references. InterPro integrates a dozen domain/family signature databases into unified entries with residue-range hits. GO terms attach function/process/location labels with evidence codes. CATH codes position the fold in a four-level structural taxonomy. Organism is the NCBI-taxonomy species name.

Nearest PDB structures. The Foldseek neighbor list gives the closest experimentally determined structures in the PDB, ranked by structural alignment. TM-score near 1 means near-identical fold; near 0.3 means only rough topology match. This is how one finds what a novel AlphaFold prediction most resembles in the solved-structure universe.

Predicted aligned error. PAE(i, j) answers: if I align the predicted and true structures on residue i, how far off (in Å) do I expect residue j to be? A block-diagonal PAE matrix with low values on the blocks and high values off-diagonal is the signature of a multi-domain protein with confidently predicted domains but uncertain inter-domain orientation.

Solvent-accessible surface area. Accessible surface area quantifies burial. A residue with SASA near zero is packed into the hydrophobic core; one with SASA >100 Å² sits on the surface. Computed here via the Shrake–Rupley numerical algorithm with a 1.4 Å probe.

B-factor. B-factor (Debye–Waller factor) reflects atomic displacement in the crystal lattice. It is an experimental observable (units Å²), not a prediction; low values mean the atom is pinned down, high values mean it moves or is heterogeneous across the crystal.

pLDDT. For AlphaFold models, the B-factor field carries pLDDT — the model's own estimate of local accuracy on a 0–100 scale. Regions with pLDDT<50 should be treated as essentially unmodeled; they often correspond to intrinsically disordered segments.

Backbone torsions (φ/ψ). φ (phi) and ψ (psi) are the two rotatable backbone dihedrals per residue: φ is the C(i-1)–N–Cα–C torsion, ψ is the N–Cα–C–N(i+1) torsion, both in degrees on (−180°, 180°]. α-helical residues cluster near (−60°, −45°); β-strand residues near (−120°, +130°). A Ramachandran plot is simply a scatter of (φ, ψ) for every residue.

Radius of gyration, Cα contacts, bounding box. Radius of gyration (Rg) is the root-mean-square distance of Cα atoms from their centroid — a single number for overall size and compactness. A globular domain of N residues has Rg ≈ 2.2·N^0.38 Å; an extended or disordered chain has a much larger Rg. The Cα contact count is the number of residue pairs whose Cα atoms are within 8 Å and are more than four positions apart in sequence — a standard proxy for tertiary packing density. The bounding box is the smallest axis-aligned box enclosing all Cα atoms.

Secondary structure (3-state, P-SEA). Three-state secondary structure (P-SEA) collapses the eight DSSP classes into helix (a), strand (b), and coil (c). P-SEA assigns these from Cα geometry alone — distances and angles — without requiring backbone oxygens, so it works on any Cα trace.

Secondary structure (8-state, DSSP). DSSP 8-state secondary structure assigns each residue one of H (α-helix), G (3₁₀-helix), I (π-helix), E (extended β-strand), B (isolated β-bridge), T (hydrogen-bonded turn), S (bend), or '-' (coil). The assignment is computed from backbone hydrogen-bond geometry via the Kabsch–Sander algorithm.

Foldseek 3Di. A 3Di character summarizes, for each residue, the relative orientation of the Cα frame of its nearest spatial neighbor. Because it encodes fold topology rather than chemistry, 3Di alignments detect remote structural similarity that sequence alignment misses.

mmCIF coordinates. The mmCIF block holds the 3D Cartesian coordinates of each backbone atom (N, Cα, C, O) in ångströms. mmCIF is the PDB's canonical archive format — a tagged-loop text representation of the atomic model.

Sequence. Sequence gives the chain of amino acids in standard one-letter code (A=alanine, C=cysteine, …, Y=tyrosine), read N→C. It is the only feature that is directly encoded by the gene; all structural features are derived from the folded form of this sequence.